Protein 4E4R (pdb70)

Foldseek 3Di:
DPLVVLLVLLCVVQAQVQAEEEELPLLDLLQVVLQLVQCVHRRYAYAYEDDVVNSVVSCVVVVHDCPPHHYDQQLPDPCNVVLLVLVCVLQVNPADSVRSNVVSSRSLLVNCVCLVPNHFEYEYALDPPCDFSCVSLCSRQNFDPPADDKAWWWWDDDPAIAIFDSQDDDADDFLCRLLNVQQQQLVLVVLSPQAEEEEDPAWPPNDDDPLQVRPVSSQVSNVVVCVVVVRRYHGDDDDHLQLQAPQVNVC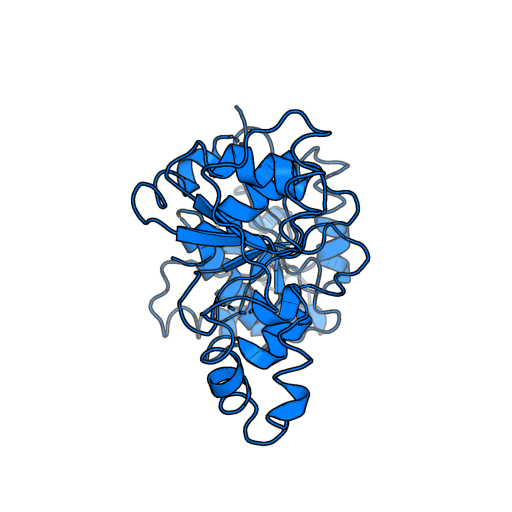VRPNPTPGRNNGRYYRDSGNVRRNVVVVCCCPVVVTDIQDRFMTGTNGGYGHDHNPDGSVSSNVNSSSRSSNSD

InterPro domains:
  IPR002505 Phosphate acetyl/butaryl transferase [PF01515] (6-323)
  IPR004614 Phosphate acetyltransferase [TIGR00651] (19-323)
  IPR012147 Phosphate acetyl/butyryltransferase [PIRSF000428] (3-327)
  IPR042112 Phosphate acetyltransferase, domain 2 [G3DSA:3.40.50.10750] (142-300)
  IPR042113 Phosphate acetyltransferase, domain 1 [G3DSA:3.40.50.10950] (16-325)
  IPR050500 Phosphate Acetyltransferase/Butyryltransferase [PTHR43356] (3-328)

CATH classification: 3.40.50.10950 (+1 more: 3.40.50.10750)

Nearest PDB structures (foldseek):
  4e4r-assembly1_A-2  TM=1.002E+00  e=1.282E-61  Staphylococcus aureus subsp. aureus MRSA252
  1td9-assembly2_D  TM=9.394E-01  e=1.154E-41  Bacillus subtilis
  7t88-assembly1_A-2  TM=9.249E-01  e=1.745E-32  Escherichia coli str. K-12 substr. MG1655
  6zne-assembly1_F  TM=8.541E-01  e=7.709E-27  Bdellovibrio bacteriovorus HD100
  6zng-assembly1_E  TM=8.597E-01  e=4.445E-26  Bdellovibrio bacteriovorus HD100

Organism: Staphylococcus aureus (strain MRSA252) (NCBI:txid282458)

Radius of gyration: 20.96 Å; Cα contacts (8 Å, |Δi|>4): 702; chains: 1; bounding box: 50×50×58 Å

Solvent-accessible surface area: 14960 Å² total

B-factor: mean 24.66, std 10.42, range [11.12, 98.05]

Sequence (325 aa):
SNAADLLNVLKDDKLSGKNNVKIVLPEGEDEERVLTAATQLQAATTDDYVTPIVLGDEETKKVQQSLAQQKLNLDISNNIELINPATSEELKAEELVQSFVEERRKGKTTEEQAQQELLLNNVNYFGTLVYAGKADGLVSGAAHSTGDDTVRPALQIIKTKPGVSRTSGIFFIKGDEQYIIFGDCAINPELDSQQGLAEIAVESAKSALSFGDPKVALSFSTKGSAKSDDVTKVQEAVKLAQQQKAEEEEKLEAIIDGEFQFDAAIVPGVAEEKKKAPGAKLQGDANVFVFPSLEAGNIGYKKIAQRRLGGYDAVGPVLQGLNSPVVNDLSRRGCSIEDVYNLSFITAAQAL

Structure (mmCIF, N/CA/C/O backbone):
data_4E4R
#
_entry.id   4E4R
#
_cell.length_a   54.595
_cell.length_b   54.595
_cell.length_c   202.895
_cell.angle_alpha   90.000
_cell.angle_beta   90.000
_cell.angle_gamma   90.000
#
_symmetry.space_group_name_H-M   'P 41 21 2'
#
loop_
_entity.id
_entity.type
_entity.pdbx_description
1 polymer 'Phosphate acetyltransferase'
2 non-polymer 2-AMINO-2-HYDROXYMETHYL-PROPANE-1,3-DIOL
3 non-polymer 1,2-ETHANEDIOL
4 non-polymer 'CHLORIDE ION'
5 water water
#
loop_
_atom_site.group_PDB
_atom_site.id
_atom_site.type_symbol
_atom_site.label_atom_id
_atom_site.label_alt_id
_atom_site.label_comp_id
_atom_site.label_asym_id
_atom_site.label_entity_id
_atom_site.label_seq_id
_atom_site.pdbx_PDB_ins_code
_atom_site.Cartn_x
_atom_site.Cartn_y
_atom_site.Cartn_z
_atom_site.occupancy
_atom_site.B_iso_or_equiv
_atom_site.auth_seq_id
_atom_site.auth_comp_id
_atom_site.auth_asym_id
_atom_site.auth_atom_id
_atom_site.pdbx_PDB_model_num
ATOM 1 N N . SER A 1 1 ? -13.199 31.298 51.762 1.00 26.79 -2 SER A N 1
ATOM 2 C CA . SER A 1 1 ? -11.720 31.049 51.826 1.00 23.41 -2 SER A CA 1
ATOM 3 C C . SER A 1 1 ? -11.189 30.914 50.383 1.00 19.46 -2 SER A C 1
ATOM 4 O O . SER A 1 1 ? -11.953 30.673 49.475 1.00 21.27 -2 SER A O 1
ATOM 7 N N . ASN A 1 2 ? -9.889 31.132 50.169 1.00 18.31 -1 ASN A N 1
ATOM 8 C CA . ASN A 1 2 ? -9.293 30.927 48.863 1.00 17.00 -1 ASN A CA 1
ATOM 9 C C . ASN A 1 2 ? -7.969 30.215 49.142 1.00 19.24 -1 ASN A C 1
ATOM 10 O O . ASN A 1 2 ? -6.950 30.834 49.434 1.00 19.65 -1 ASN A O 1
ATOM 15 N N . ALA A 1 3 ? -8.014 28.893 49.167 1.00 21.36 0 ALA A N 1
ATOM 16 C CA . ALA A 1 3 ? -6.929 28.137 49.761 1.00 23.33 0 ALA A CA 1
ATOM 17 C C . ALA A 1 3 ? -5.590 28.370 49.031 1.00 20.63 0 ALA A C 1
ATOM 18 O O . ALA A 1 3 ? -4.532 28.476 49.698 1.00 18.84 0 ALA A O 1
ATOM 28 N N . ALA A 1 5 ? -4.715 30.999 47.139 1.00 17.27 2 ALA A N 1
ATOM 29 C CA . ALA A 1 5 ? -4.241 32.369 47.366 1.00 16.98 2 ALA A CA 1
ATOM 30 C C . ALA A 1 5 ? -3.660 32.489 48.758 1.00 15.55 2 ALA A C 1
ATOM 31 O O . ALA A 1 5 ? -2.674 33.245 48.968 1.00 17.27 2 ALA A O 1
ATOM 33 N N . ASP A 1 6 ? -4.239 31.783 49.727 1.00 17.82 3 ASP A N 1
ATOM 34 C CA . ASP A 1 6 ? -3.785 31.840 51.085 1.00 17.79 3 ASP A CA 1
ATOM 35 C C . ASP A 1 6 ? -2.402 31.190 51.234 1.00 18.79 3 ASP A C 1
ATOM 36 O O . ASP A 1 6 ? -1.539 31.713 51.935 1.00 18.37 3 ASP A O 1
ATOM 41 N N . LEU A 1 7 ? -2.184 30.090 50.545 1.00 18.12 4 LEU A N 1
ATOM 42 C CA . LEU A 1 7 ? -0.863 29.488 50.531 1.00 18.96 4 LEU A CA 1
ATOM 43 C C . LEU A 1 7 ? 0.136 30.410 49.863 1.00 16.65 4 LEU A C 1
ATOM 44 O O . LEU A 1 7 ? 1.211 30.658 50.406 1.00 16.00 4 LEU A O 1
ATOM 49 N N . LEU A 1 8 ? -0.236 30.953 48.714 1.00 15.49 5 LEU A N 1
ATOM 50 C CA . LEU A 1 8 ? 0.656 31.927 48.077 1.00 15.29 5 LEU A CA 1
ATOM 51 C C . LEU A 1 8 ? 0.962 33.107 48.957 1.00 14.82 5 LEU A C 1
ATOM 52 O O . LEU A 1 8 ? 2.093 33.595 48.943 1.00 16.78 5 LEU A O 1
ATOM 57 N N . ASN A 1 9 ? 0.012 33.595 49.734 1.00 14.88 6 ASN A N 1
ATOM 58 C CA . ASN A 1 9 ? 0.293 34.731 50.604 1.00 15.92 6 ASN A CA 1
ATOM 59 C C . ASN A 1 9 ? 1.329 34.405 51.657 1.00 17.69 6 ASN A C 1
ATOM 60 O O . ASN A 1 9 ? 2.169 35.228 51.943 1.00 18.04 6 ASN A O 1
ATOM 65 N N . VAL A 1 10 ? 1.294 33.198 52.213 1.00 16.34 7 VAL A N 1
ATOM 66 C CA . VAL A 1 10 ? 2.341 32.774 53.148 1.00 16.23 7 VAL A CA 1
ATOM 67 C C . VAL A 1 10 ? 3.716 32.727 52.446 1.00 17.29 7 VAL A C 1
ATOM 68 O O . VAL A 1 10 ? 4.716 33.230 52.937 1.00 18.91 7 VAL A O 1
ATOM 72 N N . LEU A 1 11 ? 3.746 32.184 51.235 1.00 16.14 8 LEU A N 1
ATOM 73 C CA . LEU A 1 11 ? 5.000 32.092 50.514 1.00 16.16 8 LEU A CA 1
ATOM 74 C C . LEU A 1 11 ? 5.510 33.477 50.116 1.00 18.24 8 LEU A C 1
ATOM 75 O O . LEU A 1 11 ? 6.690 33.764 50.197 1.00 17.18 8 LEU A O 1
ATOM 80 N N . LYS A 1 12 ? 4.606 34.356 49.683 1.00 16.18 9 LYS A N 1
ATOM 81 C CA . LYS A 1 12 ? 4.989 35.740 49.358 1.00 18.78 9 LYS A CA 1
ATOM 82 C C . LYS A 1 12 ? 5.590 36.468 50.534 1.00 16.47 9 LYS A C 1
ATOM 83 O O . LYS A 1 12 ? 6.566 37.199 50.343 1.00 20.67 9 LYS A O 1
ATOM 89 N N . ASP A 1 13 ? 5.080 36.269 51.758 1.00 18.19 10 ASP A N 1
ATOM 90 C CA A ASP A 1 13 ? 5.640 36.979 52.898 0.60 21.90 10 ASP A CA 1
ATOM 91 C CA B ASP A 1 13 ? 5.627 36.958 52.914 0.40 21.84 10 ASP A CA 1
ATOM 92 C C . ASP A 1 13 ? 7.082 36.523 53.095 1.00 24.38 10 ASP A C 1
ATOM 93 O O . ASP A 1 13 ? 7.962 37.331 53.414 1.00 24.68 10 ASP A O 1
ATOM 102 N N . LYS A 1 14 ? 7.341 35.243 52.850 1.00 19.25 11 LYS A N 1
ATOM 103 C CA . LYS A 1 14 ? 8.709 34.731 52.976 1.00 20.03 11 LYS A CA 1
ATOM 104 C C . LYS A 1 14 ? 9.627 35.187 51.878 1.00 19.06 11 LYS A C 1
ATOM 105 O O . LYS A 1 14 ? 10.828 35.382 52.125 1.00 21.10 11 LYS A O 1
ATOM 111 N N . LEU A 1 15 ? 9.084 35.339 50.678 1.00 18.56 12 LEU A N 1
ATOM 112 C CA . LEU A 1 15 ? 9.874 35.643 49.520 1.00 16.56 12 LEU A CA 1
ATOM 113 C C . LEU A 1 15 ? 10.113 37.126 49.244 1.00 18.62 12 LEU A C 1
ATOM 114 O O . LEU A 1 15 ? 11.032 37.459 48.471 1.00 22.20 12 LEU A O 1
ATOM 119 N N . SER A 1 16 ? 9.270 37.995 49.824 1.00 21.26 13 SER A N 1
ATOM 120 C CA . SER A 1 16 ? 9.238 39.438 49.493 1.00 27.32 13 SER A CA 1
ATOM 121 C C . SER A 1 16 ? 10.656 40.062 49.550 1.00 30.78 13 SER A C 1
ATOM 122 O O . SER A 1 16 ? 11.325 39.908 50.544 1.00 27.78 13 SER A O 1
ATOM 125 N N . GLY A 1 17 ? 11.134 40.689 48.472 1.00 31.39 14 GLY A N 1
ATOM 126 C CA . GLY A 1 17 ? 12.507 41.254 48.447 1.00 36.46 14 GLY A CA 1
ATOM 127 C C . GLY A 1 17 ? 13.699 40.298 48.429 1.00 44.69 14 GLY A C 1
ATOM 128 O O . GLY A 1 17 ? 14.832 40.752 48.381 1.00 71.17 14 GLY A O 1
ATOM 129 N N . LYS A 1 18 ? 13.477 38.971 48.440 1.00 37.10 15 LYS A N 1
ATOM 130 C CA . LYS A 1 18 ? 14.630 38.039 48.548 1.00 30.58 15 LYS A CA 1
ATOM 131 C C . LYS A 1 18 ? 15.271 37.767 47.195 1.00 33.08 15 LYS A C 1
ATOM 132 O O . LYS A 1 18 ? 16.346 37.146 47.108 1.00 35.75 15 LYS A O 1
ATOM 138 N N . ASN A 1 19 ? 14.591 38.258 46.169 1.00 29.70 16 ASN A N 1
ATOM 139 C CA A ASN A 1 19 ? 15.083 38.236 44.815 0.60 40.26 16 ASN A CA 1
ATOM 140 C CA B ASN A 1 19 ? 14.985 38.186 44.771 0.40 38.02 16 ASN A CA 1
ATOM 141 C C . ASN A 1 19 ? 15.321 36.784 44.285 1.00 29.72 16 ASN A C 1
ATOM 142 O O . ASN A 1 19 ? 16.285 36.556 43.517 1.00 29.65 16 ASN A O 1
ATOM 151 N N . VAL A 1 20 ? 14.502 35.820 44.689 1.00 22.29 17 VAL A N 1
ATOM 152 C CA . VAL A 1 20 ? 14.775 34.425 44.298 1.00 15.32 17 VAL A CA 1
ATOM 153 C C . VAL A 1 20 ? 14.576 34.222 42.809 1.00 17.25 17 VAL A C 1
ATOM 154 O O . VAL A 1 20 ? 13.569 34.674 42.250 1.00 24.33 17 VAL A O 1
ATOM 158 N N . LYS A 1 21 ? 15.553 33.561 42.173 1.00 16.97 18 LYS A N 1
ATOM 159 C CA . LYS A 1 21 ? 15.534 33.321 40.734 1.00 17.44 18 LYS A CA 1
ATOM 160 C C . LYS A 1 21 ? 15.211 31.878 40.469 1.00 16.79 18 LYS A C 1
ATOM 161 O O . LYS A 1 21 ? 15.878 30.961 40.994 1.00 17.51 18 LYS A O 1
ATOM 167 N N . ILE A 1 22 ? 14.222 31.705 39.629 1.00 16.83 19 ILE A N 1
ATOM 168 C CA . ILE A 1 22 ? 13.759 30.369 39.197 1.00 13.52 19 ILE A CA 1
ATOM 169 C C . ILE A 1 22 ? 13.996 30.254 37.708 1.00 12.95 19 ILE A C 1
ATOM 170 O O . ILE A 1 22 ? 13.453 31.038 36.911 1.00 15.88 19 ILE A O 1
ATOM 175 N N . VAL A 1 23 ? 14.753 29.225 37.304 1.00 14.25 20 VAL A N 1
ATOM 176 C CA . VAL A 1 23 ? 14.965 28.959 35.911 1.00 14.99 20 VAL A CA 1
ATOM 177 C C . VAL A 1 23 ? 13.747 28.221 35.304 1.00 13.51 20 VAL A C 1
ATOM 178 O O . VAL A 1 23 ? 13.233 27.271 35.903 1.00 15.06 20 VAL A O 1
ATOM 182 N N . LEU A 1 24 ? 13.329 28.688 34.142 1.00 14.19 21 LEU A N 1
ATOM 183 C CA . LEU A 1 24 ? 12.259 28.103 33.372 1.00 12.92 21 LEU A CA 1
ATOM 184 C C . LEU A 1 24 ? 12.886 27.719 32.014 1.00 13.77 21 LEU A C 1
ATOM 185 O O . LEU A 1 24 ? 12.988 28.550 31.100 1.00 15.23 21 LEU A O 1
ATOM 190 N N . PRO A 1 25 ? 13.362 26.461 31.896 1.00 14.54 22 PRO A N 1
ATOM 191 C CA . PRO A 1 25 ? 14.047 26.089 30.658 1.00 15.57 22 PRO A CA 1
ATOM 192 C C . PRO A 1 25 ? 13.218 26.109 29.403 1.00 14.60 22 PRO A C 1
ATOM 193 O O . PRO A 1 25 ? 13.761 26.212 28.281 1.00 16.96 22 PRO A O 1
ATOM 197 N N . GLU A 1 26 ? 11.897 25.992 29.542 1.00 16.26 23 GLU A N 1
ATOM 198 C CA . GLU A 1 26 ? 11.017 25.773 28.424 1.00 16.31 23 GLU A CA 1
ATOM 199 C C . GLU A 1 26 ? 10.403 27.071 27.908 1.00 16.87 23 GLU A C 1
ATOM 200 O O . GLU A 1 26 ? 9.182 27.231 27.838 1.00 18.35 23 GLU A O 1
ATOM 206 N N . GLY A 1 27 ? 11.261 27.988 27.494 1.00 20.34 24 GLY A N 1
ATOM 207 C CA . GLY A 1 27 ? 10.764 29.236 26.952 1.00 19.05 24 GLY A CA 1
ATOM 208 C C . GLY A 1 27 ? 9.959 29.165 25.662 1.00 18.72 24 GLY A C 1
ATOM 209 O O . GLY A 1 27 ? 9.217 30.111 25.326 1.00 19.99 24 GLY A O 1
ATOM 210 N N . GLU A 1 28 ? 10.072 28.064 24.914 1.00 19.50 25 GLU A N 1
ATOM 211 C CA . GLU A 1 28 ? 9.193 27.852 23.767 1.00 23.88 25 GLU A CA 1
ATOM 212 C C . GLU A 1 28 ? 7.863 27.182 24.084 1.00 21.06 25 GLU A C 1
ATOM 213 O O . GLU A 1 28 ? 7.119 26.850 23.148 1.00 24.86 25 GLU A O 1
ATOM 219 N N . ASP A 1 29 ? 7.566 26.986 25.369 1.00 20.08 26 ASP A N 1
ATOM 220 C CA . ASP A 1 29 ? 6.268 26.486 25.782 1.00 18.53 26 ASP A CA 1
ATOM 221 C C . ASP A 1 29 ? 5.367 27.654 26.180 1.00 19.90 26 ASP A C 1
ATOM 222 O O . ASP A 1 29 ? 5.738 28.509 27.007 1.00 20.14 26 ASP A O 1
ATOM 227 N N . GLU A 1 30 ? 4.176 27.699 25.579 1.00 21.44 27 GLU A N 1
ATOM 228 C CA A GLU A 1 30 ? 3.208 28.807 25.771 0.60 21.25 27 GLU A CA 1
ATOM 229 C CA B GLU A 1 30 ? 3.287 28.855 25.778 0.40 20.82 27 GLU A CA 1
ATOM 230 C C . GLU A 1 30 ? 2.841 29.046 27.226 1.00 20.83 27 GLU A C 1
ATOM 231 O O . GLU A 1 30 ? 2.687 30.174 27.672 1.00 22.03 27 GLU A O 1
ATOM 242 N N . ARG A 1 31 ? 2.652 27.959 27.968 1.00 21.55 28 ARG A N 1
ATOM 243 C CA . ARG A 1 31 ? 2.272 28.078 29.360 1.00 20.46 28 ARG A CA 1
ATOM 244 C C . ARG A 1 31 ? 3.400 28.647 30.168 1.00 17.91 28 ARG A C 1
ATOM 245 O O . ARG A 1 31 ? 3.183 29.541 30.992 1.00 17.27 28 ARG A O 1
ATOM 253 N N . VAL A 1 32 ? 4.594 28.129 29.925 1.00 17.21 29 VAL A N 1
ATOM 254 C CA . VAL A 1 32 ? 5.754 28.578 30.663 1.00 15.53 29 VAL A CA 1
ATOM 255 C C . VAL A 1 32 ? 6.057 30.039 30.384 1.00 15.74 29 VAL A C 1
ATOM 256 O O . VAL A 1 32 ? 6.328 30.800 31.319 1.00 16.51 29 VAL A O 1
ATOM 260 N N . LEU A 1 33 ? 6.072 30.397 29.108 1.00 17.24 30 LEU A N 1
ATOM 261 C CA . LEU A 1 33 ? 6.386 31.779 28.730 1.00 17.40 30 LEU A CA 1
ATOM 262 C C . LEU A 1 33 ? 5.385 32.771 29.311 1.00 17.75 30 LEU A C 1
ATOM 263 O O . LEU A 1 33 ? 5.754 33.850 29.808 1.00 18.38 30 LEU A O 1
ATOM 268 N N . THR A 1 34 ? 4.107 32.390 29.301 1.00 17.33 31 THR A N 1
ATOM 269 C CA . THR A 1 34 ? 3.069 33.296 29.819 1.00 17.96 31 THR A CA 1
ATOM 270 C C . THR A 1 34 ? 3.253 33.417 31.339 1.00 18.36 31 THR A C 1
ATOM 271 O O . THR A 1 34 ? 3.215 34.484 31.908 1.00 18.50 31 THR A O 1
ATOM 275 N N . ALA A 1 35 ? 3.507 32.294 32.006 1.00 17.15 32 ALA A N 1
ATOM 276 C CA . ALA A 1 35 ? 3.730 32.331 33.435 1.00 16.76 32 ALA A CA 1
ATOM 277 C C . ALA A 1 35 ? 4.937 33.203 33.773 1.00 15.59 32 ALA A C 1
ATOM 278 O O . ALA A 1 35 ? 4.935 33.904 34.814 1.00 17.30 32 ALA A O 1
ATOM 280 N N . ALA A 1 36 ? 6.008 33.094 32.970 1.00 15.83 33 ALA A N 1
ATOM 281 C CA . ALA A 1 36 ? 7.203 33.959 33.177 1.00 15.84 33 ALA A CA 1
ATOM 282 C C . ALA A 1 36 ? 6.805 35.446 33.197 1.00 16.43 33 ALA A C 1
ATOM 283 O O . ALA A 1 36 ? 7.277 36.207 34.042 1.00 17.96 33 ALA A O 1
ATOM 285 N N . THR A 1 37 ? 5.931 35.867 32.277 1.00 17.31 34 THR A N 1
ATOM 286 C CA . THR A 1 37 ? 5.504 37.273 32.264 1.00 19.36 34 THR A CA 1
ATOM 287 C C . THR A 1 37 ? 4.769 37.659 33.531 1.00 20.40 34 THR A C 1
ATOM 288 O O . THR A 1 37 ? 4.915 38.791 34.019 1.00 21.58 34 THR A O 1
ATOM 292 N N . GLN A 1 38 ? 4.012 36.716 34.088 1.00 20.25 35 GLN A N 1
ATOM 293 C CA . GLN A 1 38 ? 3.243 36.991 35.296 1.00 20.29 35 GLN A CA 1
ATOM 294 C C . GLN A 1 38 ? 4.168 37.080 36.511 1.00 17.73 35 GLN A C 1
ATOM 295 O O . GLN A 1 38 ? 4.007 37.933 37.392 1.00 20.68 35 GLN A O 1
ATOM 301 N N . LEU A 1 39 ? 5.150 36.170 36.562 1.00 17.31 36 LEU A N 1
ATOM 302 C CA . LEU A 1 39 ? 6.099 36.154 37.674 1.00 17.68 36 LEU A CA 1
ATOM 303 C C . LEU A 1 39 ? 6.926 37.451 37.649 1.00 16.75 36 LEU A C 1
ATOM 304 O O . LEU A 1 39 ? 7.235 37.999 38.683 1.00 20.34 36 LEU A O 1
ATOM 309 N N . GLN A 1 40 ? 7.283 37.910 36.429 1.00 17.55 37 GLN A N 1
ATOM 310 C CA . GLN A 1 40 ? 8.101 39.113 36.249 1.00 19.04 37 GLN A CA 1
ATOM 311 C C . GLN A 1 40 ? 7.421 40.340 36.837 1.00 22.16 37 GLN A C 1
ATOM 312 O O . GLN A 1 40 ? 8.099 41.261 37.349 1.00 28.15 37 GLN A O 1
ATOM 318 N N A ALA A 1 41 ? 6.083 40.322 36.821 0.50 21.76 38 ALA A N 1
ATOM 319 N N B ALA A 1 41 ? 6.100 40.388 36.801 0.50 22.71 38 ALA A N 1
ATOM 320 C CA A ALA A 1 41 ? 5.260 41.452 37.283 0.50 25.33 38 ALA A CA 1
ATOM 321 C CA B ALA A 1 41 ? 5.417 41.566 37.321 0.50 25.91 38 ALA A CA 1
ATOM 322 C C A ALA A 1 41 ? 4.965 41.473 38.806 0.50 26.15 38 ALA A C 1
ATOM 323 C C B ALA A 1 41 ? 5.844 41.946 38.766 0.50 31.56 38 ALA A C 1
ATOM 324 O O A ALA A 1 41 ? 4.394 42.426 39.320 0.50 25.88 38 ALA A O 1
ATOM 325 O O B ALA A 1 41 ? 5.784 43.111 39.149 0.50 25.32 38 ALA A O 1
ATOM 328 N N A THR A 1 42 ? 5.364 40.414 39.504 0.50 27.23 39 THR A N 1
ATOM 329 N N B THR A 1 42 ? 6.283 40.969 39.564 0.50 28.78 39 THR A N 1
ATOM 330 C CA A THR A 1 42 ? 5.565 40.384 40.970 0.50 27.73 39 THR A CA 1
ATOM 331 C CA B THR A 1 42 ? 6.615 41.205 40.974 0.50 24.14 39 THR A CA 1
ATOM 332 C C A THR A 1 42 ? 7.007 40.779 41.374 0.50 32.51 39 THR A C 1
ATOM 333 C C B THR A 1 42 ? 8.030 40.855 41.417 0.50 26.46 39 THR A C 1
ATOM 334 O O A THR A 1 42 ? 7.835 41.035 40.509 0.50 41.71 39 THR A O 1
ATOM 335 O O B THR A 1 42 ? 8.897 40.448 40.627 0.50 24.63 39 THR A O 1
ATOM 342 N N A ASP A 1 43 ? 7.314 40.778 42.681 0.50 43.10 40 ASP A N 1
ATOM 343 N N B ASP A 1 43 ? 8.269 41.112 42.690 0.50 30.44 40 ASP A N 1
ATOM 344 C CA A ASP A 1 43 ? 8.687 41.046 43.197 0.50 50.46 40 ASP A CA 1
ATOM 345 C CA B ASP A 1 43 ? 9.548 40.897 43.309 0.50 36.09 40 ASP A CA 1
ATOM 346 C C A ASP A 1 43 ? 9.358 39.777 43.805 0.50 44.33 40 ASP A C 1
ATOM 347 C C B ASP A 1 43 ? 9.229 39.923 44.405 0.50 38.06 40 ASP A C 1
ATOM 348 O O A ASP A 1 43 ? 10.577 39.732 44.130 0.50 43.08 40 ASP A O 1
ATOM 349 O O B ASP A 1 43 ? 9.363 40.230 45.598 0.50 40.57 40 ASP A O 1
ATOM 358 N N A TYR A 1 44 ? 8.546 38.736 43.916 0.50 25.91 41 TYR A N 1
ATOM 359 N N B TYR A 1 44 ? 8.703 38.780 43.970 0.50 28.06 41 TYR A N 1
ATOM 360 C CA . TYR A 1 44 ? 8.867 37.565 44.712 1.00 28.99 41 TYR A CA 1
ATOM 361 C C . TYR A 1 44 ? 9.744 36.592 43.975 1.00 31.94 41 TYR A C 1
ATOM 362 O O . TYR A 1 44 ? 10.654 35.997 44.553 1.00 32.18 41 TYR A O 1
ATOM 371 N N . VAL A 1 45 ? 9.393 36.348 42.727 1.00 23.27 42 VAL A N 1
ATOM 372 C CA . VAL A 1 45 ? 10.134 35.365 41.919 1.00 21.98 42 VAL A CA 1
ATOM 373 C C . VAL A 1 45 ? 10.581 36.021 40.599 1.00 20.30 42 VAL A C 1
ATOM 374 O O . VAL A 1 45 ? 9.774 36.562 39.863 1.00 23.77 42 VAL A O 1
ATOM 378 N N . THR A 1 46 ? 11.874 35.964 40.332 1.00 19.03 43 THR A N 1
ATOM 379 C CA . THR A 1 46 ? 12.466 36.367 39.047 1.00 19.13 43 THR A CA 1
ATOM 380 C C . THR A 1 46 ? 12.655 35.199 38.152 1.00 18.01 43 THR A C 1
ATOM 381 O O . THR A 1 46 ? 13.477 34.340 38.453 1.00 18.87 43 THR A O 1
ATOM 385 N N . PRO A 1 47 ? 11.949 35.199 37.021 1.00 16.26 44 PRO A N 1
ATOM 386 C CA . PRO A 1 47 ? 12.105 34.100 36.097 1.00 15.65 44 PRO A CA 1
ATOM 387 C C . PRO A 1 47 ? 13.335 34.265 35.212 1.00 16.01 44 PRO A C 1
ATOM 388 O O . PRO A 1 47 ? 13.630 35.370 34.746 1.00 19.16 44 PRO A O 1
ATOM 392 N N . ILE A 1 48 ? 14.086 33.182 35.016 1.00 16.17 45 ILE A N 1
ATOM 393 C CA . ILE A 1 48 ? 15.213 33.139 34.077 1.00 16.78 45 ILE A CA 1
ATOM 394 C C . ILE A 1 48 ? 14.772 32.160 33.003 1.00 16.15 45 ILE A C 1
ATOM 395 O O . ILE A 1 48 ? 14.735 30.946 33.236 1.00 17.39 45 ILE A O 1
ATOM 400 N N . VAL A 1 49 ? 14.380 32.665 31.839 1.00 15.52 46 VAL A N 1
ATOM 401 C CA . VAL A 1 49 ? 13.804 31.836 30.785 1.00 15.05 46 VAL A CA 1
ATOM 402 C C . VAL A 1 49 ? 14.905 31.460 29.804 1.00 15.78 46 VAL A C 1
ATOM 403 O O . VAL A 1 49 ? 15.737 32.283 29.460 1.00 15.89 46 VAL A O 1
ATOM 407 N N . LEU A 1 50 ? 14.919 30.209 29.400 1.00 14.93 47 LEU A N 1
ATOM 408 C CA . LEU A 1 50 ? 15.876 29.710 28.425 1.00 16.20 47 LEU A CA 1
ATOM 409 C C . LEU A 1 50 ? 15.245 29.338 27.085 1.00 16.46 47 LEU A C 1
ATOM 410 O O . LEU A 1 50 ? 14.085 28.912 27.028 1.00 19.08 47 LEU A O 1
ATOM 415 N N . GLY A 1 51 ? 16.015 29.511 26.024 1.00 18.46 48 GLY A N 1
ATOM 416 C CA . GLY A 1 51 ? 15.609 29.019 24.729 1.00 21.35 48 GLY A CA 1
ATOM 417 C C . GLY A 1 51 ? 16.305 29.762 23.624 1.00 20.95 48 GLY A C 1
ATOM 418 O O . GLY A 1 51 ? 17.103 30.700 23.875 1.00 22.47 48 GLY A O 1
ATOM 419 N N . ASP A 1 52 ? 15.988 29.403 22.386 1.00 24.04 49 ASP A N 1
ATOM 420 C CA . ASP A 1 52 ? 16.459 30.179 21.238 1.00 23.73 49 ASP A CA 1
ATOM 421 C C . ASP A 1 52 ? 15.794 31.555 21.262 1.00 25.00 49 ASP A C 1
ATOM 422 O O . ASP A 1 52 ? 14.578 31.633 21.289 1.00 26.01 49 ASP A O 1
ATOM 427 N N . GLU A 1 53 ? 16.572 32.641 21.245 1.00 24.50 50 GLU A N 1
ATOM 428 C CA A GLU A 1 53 ? 15.983 33.968 21.472 0.60 26.92 50 GLU A CA 1
ATOM 429 C CA B GLU A 1 53 ? 16.004 33.974 21.467 0.40 27.12 50 GLU A CA 1
ATOM 430 C C . GLU A 1 53 ? 14.982 34.358 20.403 1.00 27.27 50 GLU A C 1
ATOM 431 O O . GLU A 1 53 ? 13.973 34.965 20.694 1.00 29.79 50 GLU A O 1
ATOM 442 N N . THR A 1 54 ? 15.269 34.025 19.167 1.00 29.65 51 THR A N 1
ATOM 443 C CA . THR A 1 54 ? 14.400 34.409 18.091 1.00 28.10 51 THR A CA 1
ATOM 444 C C . THR A 1 54 ? 13.074 33.610 18.188 1.00 29.15 51 THR A C 1
ATOM 445 O O . THR A 1 54 ? 11.995 34.172 18.030 1.00 31.91 51 THR A O 1
ATOM 449 N N . LYS A 1 55 ? 13.132 32.319 18.514 1.00 25.74 52 LYS A N 1
ATOM 450 C CA A LYS A 1 55 ? 11.912 31.497 18.640 0.60 28.09 52 LYS A CA 1
ATOM 451 C CA B LYS A 1 55 ? 11.902 31.522 18.629 0.40 27.87 52 LYS A CA 1
ATOM 452 C C . LYS A 1 55 ? 11.063 31.930 19.843 1.00 22.99 52 LYS A C 1
ATOM 453 O O . LYS A 1 55 ? 9.830 32.012 19.772 1.00 25.06 52 LYS A O 1
ATOM 464 N N . VAL A 1 56 ? 11.704 32.228 20.964 1.00 22.81 53 VAL A N 1
ATOM 465 C CA . VAL A 1 56 ? 10.973 32.669 22.134 1.00 21.87 53 VAL A CA 1
ATOM 466 C C . VAL A 1 56 ? 10.310 34.029 21.872 1.00 21.52 53 VAL A C 1
ATOM 467 O O . VAL A 1 56 ? 9.130 34.224 22.197 1.00 23.20 53 VAL A O 1
ATOM 471 N N . GLN A 1 57 ? 11.036 34.967 21.246 1.00 23.69 54 GLN A N 1
ATOM 472 C CA A GLN A 1 57 ? 10.464 36.261 20.932 0.60 26.33 54 GLN A CA 1
ATOM 473 C CA B GLN A 1 57 ? 10.443 36.273 20.941 0.40 25.72 54 GLN A CA 1
ATOM 474 C C . GLN A 1 57 ? 9.288 36.137 19.952 1.00 24.69 54 GLN A C 1
ATOM 475 O O . GLN A 1 57 ? 8.267 36.840 20.074 1.00 27.54 54 GLN A O 1
ATOM 486 N N . SER A 1 58 ? 9.433 35.243 18.982 1.00 24.12 55 SER A N 1
ATOM 487 C CA . SER A 1 58 ? 8.335 35.003 18.011 1.00 28.36 55 SER A CA 1
ATOM 488 C C . SER A 1 58 ? 7.107 34.433 18.723 1.00 29.32 55 SER A C 1
ATOM 489 O O . SER A 1 58 ? 5.986 34.878 18.459 1.00 28.29 55 SER A O 1
ATOM 492 N N . LEU A 1 59 ? 7.309 33.479 19.645 1.00 27.37 56 LEU A N 1
ATOM 493 C CA . LEU A 1 59 ? 6.206 32.960 20.417 1.00 23.32 56 LEU A CA 1
ATOM 494 C C . LEU A 1 59 ? 5.563 34.049 21.265 1.00 23.84 56 LEU A C 1
ATOM 495 O O . LEU A 1 59 ? 4.335 34.122 21.344 1.00 23.94 56 LEU A O 1
ATOM 500 N N . ALA A 1 60 ? 6.367 34.898 21.909 1.00 22.79 57 ALA A N 1
ATOM 501 C CA . ALA A 1 60 ? 5.778 35.994 22.699 1.00 21.95 57 ALA A CA 1
ATOM 502 C C . ALA A 1 60 ? 4.851 36.865 21.837 1.00 21.98 57 ALA A C 1
ATOM 503 O O . ALA A 1 60 ? 3.776 37.321 22.269 1.00 24.44 57 ALA A O 1
ATOM 505 N N . GLN A 1 61 ? 5.319 37.170 20.642 1.00 25.32 58 GLN A N 1
ATOM 506 C CA A GLN A 1 61 ? 4.559 38.021 19.722 0.60 28.32 58 GLN A CA 1
ATOM 507 C CA B GLN A 1 61 ? 4.560 38.008 19.710 0.40 28.07 58 GLN A CA 1
ATOM 508 C C . GLN A 1 61 ? 3.215 37.354 19.375 1.00 26.75 58 GLN A C 1
ATOM 509 O O . GLN A 1 61 ? 2.158 38.011 19.381 1.00 31.13 58 GLN A O 1
ATOM 520 N N . LYS A 1 62 ? 3.251 36.048 19.101 1.00 26.87 59 LYS A N 1
ATOM 521 C CA . LYS A 1 62 ? 2.062 35.283 18.789 1.00 30.82 59 LYS A CA 1
ATOM 522 C C . LYS A 1 62 ? 1.072 35.330 19.951 1.00 27.36 59 LYS A C 1
ATOM 523 O O . LYS A 1 62 ? -0.144 35.403 19.755 1.00 31.05 59 LYS A O 1
ATOM 529 N N . LEU A 1 63 ? 1.619 35.257 21.154 1.00 25.76 60 LEU A N 1
ATOM 530 C CA . LEU A 1 63 ? 0.831 35.272 22.387 1.00 22.60 60 LEU A CA 1
ATOM 531 C C . LEU A 1 63 ? 0.480 36.646 22.894 1.00 25.44 60 LEU A C 1
ATOM 532 O O . LEU A 1 63 ? -0.130 36.750 23.969 1.00 24.73 60 LEU A O 1
ATOM 537 N N . ASN A 1 64 ? 0.931 37.698 22.194 1.00 24.34 61 ASN A N 1
ATOM 538 C CA . ASN A 1 64 ? 0.617 39.075 22.590 1.00 26.00 61 ASN A CA 1
ATOM 539 C C . ASN A 1 64 ? 1.230 39.386 23.956 1.00 25.73 61 ASN A C 1
ATOM 540 O O . ASN A 1 64 ? 0.624 40.075 24.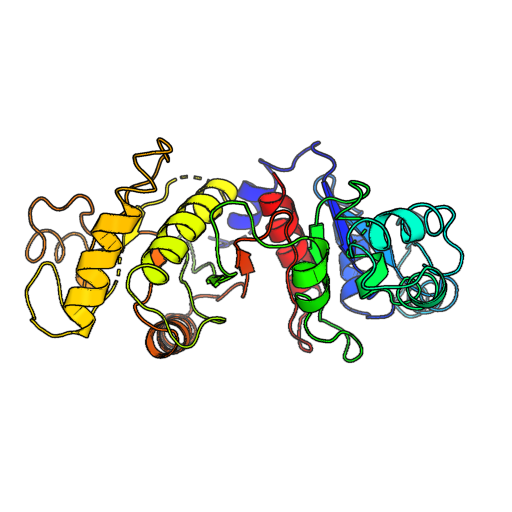749 1.00 27.81 61 ASN A O 1
ATOM 545 N N . LEU A 1 65 ? 2.428 38.852 24.225 1.00 26.57 62 LEU A N 1
ATOM 546 C CA . LEU A 1 65 ? 3.159 39.129 25.453 1.00 25.12 62 LEU A CA 1
ATOM 547 C C . LEU A 1 65 ? 4.335 40.046 25.198 1.00 24.09 62 LEU A C 1
ATOM 548 O O . LEU A 1 65 ? 5.056 39.873 24.233 1.00 25.78 62 LEU A O 1
ATOM 553 N N . ASP A 1 66 ? 4.551 40.973 26.121 1.00 23.63 63 ASP A N 1
ATOM 554 C CA . ASP A 1 66 ? 5.773 41.772 26.162 1.00 23.31 63 ASP A CA 1
ATOM 555 C C . ASP A 1 66 ? 6.756 41.083 27.081 1.00 24.48 63 ASP A C 1
ATOM 556 O O . ASP A 1 66 ? 6.555 41.066 28.296 1.00 26.79 63 ASP A O 1
ATOM 561 N N . ILE A 1 67 ? 7.812 40.512 26.513 1.00 25.35 64 ILE A N 1
ATOM 562 C CA . ILE A 1 67 ? 8.829 39.813 27.294 1.00 22.74 64 ILE A CA 1
ATOM 563 C C . ILE A 1 67 ? 10.135 40.598 27.393 1.00 25.66 64 ILE A C 1
ATOM 564 O O . ILE A 1 67 ? 11.165 40.073 27.825 1.00 23.96 64 ILE A O 1
ATOM 569 N N . SER A 1 68 ? 10.082 41.888 27.056 1.00 22.91 65 SER A N 1
ATOM 570 C CA . SER A 1 68 ? 11.283 42.704 26.986 1.00 24.89 65 SER A CA 1
ATOM 571 C C . SER A 1 68 ? 12.044 42.861 28.286 1.00 24.21 65 SER A C 1
ATOM 572 O O . SER A 1 68 ? 13.254 43.109 28.232 1.00 28.30 65 SER A O 1
ATOM 575 N N . ASN A 1 69 ? 11.361 42.697 29.426 1.00 22.63 66 ASN A N 1
ATOM 576 C CA A ASN A 1 69 ? 11.988 42.824 30.749 0.60 24.20 66 ASN A CA 1
ATOM 577 C CA B ASN A 1 69 ? 12.009 42.817 30.736 0.40 22.94 66 ASN A CA 1
ATOM 578 C C . ASN A 1 69 ? 12.326 41.461 31.378 1.00 25.41 66 ASN A C 1
ATOM 579 O O . ASN A 1 69 ? 12.740 41.404 32.508 1.00 27.92 66 ASN A O 1
ATOM 588 N N . ILE A 1 70 ? 12.145 40.376 30.630 1.00 22.80 67 ILE A N 1
ATOM 589 C CA . ILE A 1 70 ? 12.520 39.059 31.131 1.00 19.04 67 ILE A CA 1
ATOM 590 C C . ILE A 1 70 ? 13.927 38.687 30.745 1.00 17.07 67 ILE A C 1
ATOM 591 O O . ILE A 1 70 ? 14.333 38.871 29.574 1.00 22.22 67 ILE A O 1
ATOM 596 N N . GLU A 1 71 ? 14.673 38.119 31.697 1.00 19.89 68 GLU A N 1
ATOM 597 C CA . GLU A 1 71 ? 15.994 37.594 31.377 1.00 19.78 68 GLU A CA 1
ATOM 598 C C . GLU A 1 71 ? 15.844 36.309 30.543 1.00 17.16 68 GLU A C 1
ATOM 599 O O . GLU A 1 71 ? 15.252 35.332 31.016 1.00 19.77 68 GLU A O 1
ATOM 605 N N . LEU A 1 72 ? 16.369 36.312 29.327 1.00 17.47 69 LEU A N 1
ATOM 606 C CA . LEU A 1 72 ? 16.204 35.222 28.357 1.00 19.36 69 LEU A CA 1
ATOM 607 C C . LEU A 1 72 ? 17.576 34.878 27.898 1.00 18.80 69 LEU A C 1
ATOM 608 O O . LEU A 1 72 ? 18.293 35.738 27.408 1.00 22.05 69 LEU A O 1
ATOM 613 N N . ILE A 1 73 ? 17.948 33.621 28.093 1.00 18.96 70 ILE A N 1
ATOM 614 C CA . ILE A 1 73 ? 19.275 33.100 27.791 1.00 18.94 70 ILE A CA 1
ATOM 615 C C . ILE A 1 73 ? 19.215 31.942 26.820 1.00 19.32 70 ILE A C 1
ATOM 616 O O . ILE A 1 73 ? 18.492 30.974 27.069 1.00 18.44 70 ILE A O 1
ATOM 621 N N . ASN A 1 74 ? 19.983 32.035 25.731 1.00 19.89 71 ASN A N 1
ATOM 622 C CA . ASN A 1 74 ? 20.179 30.917 24.823 1.00 19.76 71 ASN A CA 1
ATOM 623 C C . ASN A 1 74 ? 21.467 30.233 25.244 1.00 18.89 71 ASN A C 1
ATOM 624 O O . ASN A 1 74 ? 22.542 30.843 25.146 1.00 22.45 71 ASN A O 1
ATOM 629 N N . PRO A 1 75 ? 21.386 28.978 25.709 1.00 18.69 72 PRO A N 1
ATOM 630 C CA . PRO A 1 75 ? 22.599 28.305 26.201 1.00 19.33 72 PRO A CA 1
ATOM 631 C C . PRO A 1 75 ? 23.803 28.391 25.284 1.00 22.50 72 PRO A C 1
ATOM 632 O O . PRO A 1 75 ? 24.910 28.639 25.744 1.00 25.73 72 PRO A O 1
ATOM 636 N N . ALA A 1 76 ? 23.602 28.213 24.000 1.00 22.79 73 ALA A N 1
ATOM 637 C CA . ALA A 1 76 ? 24.731 28.104 23.092 1.00 26.16 73 ALA A CA 1
ATOM 638 C C . ALA A 1 76 ? 25.530 29.382 22.945 1.00 25.84 73 ALA A C 1
ATOM 639 O O . ALA A 1 76 ? 26.712 29.362 22.589 1.00 36.37 73 ALA A O 1
ATOM 641 N N . THR A 1 77 ? 24.878 30.507 23.175 1.00 24.97 74 THR A N 1
ATOM 642 C CA . THR A 1 77 ? 25.513 31.783 22.988 1.00 28.17 74 THR A CA 1
ATOM 643 C C . THR A 1 77 ? 25.703 32.546 24.302 1.00 25.86 74 THR A C 1
ATOM 644 O O . THR A 1 77 ? 26.104 33.711 24.277 1.00 31.81 74 THR A O 1
ATOM 648 N N . SER A 1 78 ? 25.367 31.936 25.434 1.00 22.18 75 SER A N 1
ATOM 649 C CA . SER A 1 78 ? 25.498 32.606 26.696 1.00 22.18 75 SER A CA 1
ATOM 650 C C . SER A 1 78 ? 26.959 32.860 27.104 1.00 21.59 75 SER A C 1
ATOM 651 O O . SER A 1 78 ? 27.781 31.984 27.030 1.00 23.41 75 SER A O 1
ATOM 654 N N . GLU A 1 79 ? 27.207 34.084 27.582 1.00 23.74 76 GLU A N 1
ATOM 655 C CA A GLU A 1 79 ? 28.504 34.419 28.165 0.60 27.55 76 GLU A CA 1
ATOM 656 C CA B GLU A 1 79 ? 28.471 34.468 28.209 0.40 25.72 76 GLU A CA 1
ATOM 657 C C . GLU A 1 79 ? 28.823 33.552 29.385 1.00 25.74 76 GLU A C 1
ATOM 658 O O . GLU A 1 79 ? 29.965 33.432 29.776 1.00 25.38 76 GLU A O 1
ATOM 669 N N . LEU A 1 80 ? 27.809 32.910 29.966 1.00 22.52 77 LEU A N 1
ATOM 670 C CA . LEU A 1 80 ? 28.001 32.038 31.122 1.00 23.16 77 LEU A CA 1
ATOM 671 C C . LEU A 1 80 ? 28.383 30.603 30.739 1.00 20.28 77 LEU A C 1
ATOM 672 O O . LEU A 1 80 ? 28.782 29.843 31.606 1.00 22.53 77 LEU A O 1
ATOM 677 N N . LYS A 1 81 ? 28.205 30.224 29.464 1.00 21.57 78 LYS A N 1
ATOM 678 C CA . LYS A 1 81 ? 28.389 28.846 29.120 1.00 21.90 78 LYS A CA 1
ATOM 679 C C . LYS A 1 81 ? 29.771 28.305 29.486 1.00 21.33 78 LYS A C 1
ATOM 680 O O . LYS A 1 81 ? 29.901 27.194 30.030 1.00 22.68 78 LYS A O 1
ATOM 686 N N . ALA A 1 82 ? 30.806 29.073 29.165 1.00 24.35 79 ALA A N 1
ATOM 687 C CA . ALA A 1 82 ? 32.156 28.635 29.445 1.00 24.33 79 ALA A CA 1
ATOM 688 C C . ALA A 1 82 ? 32.378 28.271 30.925 1.00 24.19 79 ALA A C 1
ATOM 689 O O . ALA A 1 82 ? 32.898 27.190 31.242 1.00 26.37 79 ALA A O 1
ATOM 691 N N . GLU A 1 83 ? 31.939 29.128 31.842 1.00 23.56 80 GLU A N 1
ATOM 692 C CA A GLU A 1 83 ? 32.107 28.800 33.254 0.60 25.45 80 GLU A CA 1
ATOM 693 C CA B GLU A 1 83 ? 32.049 28.833 33.287 0.40 25.23 80 GLU A CA 1
ATOM 694 C C . GLU A 1 83 ? 31.254 27.582 33.638 1.00 26.37 80 GLU A C 1
ATOM 695 O O . GLU A 1 83 ? 31.692 26.747 34.407 1.00 23.40 80 GLU A O 1
ATOM 706 N N . LEU A 1 84 ? 30.064 27.451 33.061 1.00 21.52 81 LEU A N 1
ATOM 707 C CA . LEU A 1 84 ? 29.234 26.316 33.405 1.00 20.72 81 LEU A CA 1
ATOM 708 C C . LEU A 1 84 ? 29.809 24.999 32.872 1.00 19.90 81 LEU A C 1
ATOM 709 O O . LEU A 1 84 ? 29.733 23.965 33.540 1.00 19.92 81 LEU A O 1
ATOM 714 N N . VAL A 1 85 ? 30.416 25.050 31.676 1.00 20.00 82 VAL A N 1
ATOM 715 C CA . VAL A 1 85 ? 31.116 23.888 31.127 1.00 22.27 82 VAL A CA 1
ATOM 716 C C . VAL A 1 85 ? 32.208 23.448 32.105 1.00 23.38 82 VAL A C 1
ATOM 717 O O . VAL A 1 85 ? 32.326 22.286 32.451 1.00 24.68 82 VAL A O 1
ATOM 721 N N . GLN A 1 86 ? 33.026 24.388 32.526 1.00 23.62 83 GLN A N 1
ATOM 722 C CA . GLN A 1 86 ? 34.157 24.031 33.400 1.00 25.39 83 GLN A CA 1
ATOM 723 C C . GLN A 1 86 ? 33.642 23.446 34.719 1.00 25.34 83 GLN A C 1
ATOM 724 O O . GLN A 1 86 ? 34.158 22.462 35.227 1.00 25.56 83 GLN A O 1
ATOM 730 N N . SER A 1 87 ? 32.596 24.046 35.266 1.00 22.35 84 SER A N 1
ATOM 731 C CA . SER A 1 87 ? 32.045 23.557 36.529 1.00 21.80 84 SER A CA 1
ATOM 732 C C . SER A 1 87 ? 31.414 22.183 36.415 1.00 21.70 84 SER A C 1
ATOM 733 O O . SER A 1 87 ? 31.574 21.324 37.278 1.00 23.38 84 SER A O 1
ATOM 736 N N . PHE A 1 88 ? 30.723 21.962 35.300 1.00 20.24 85 PHE A N 1
ATOM 737 C CA . PHE A 1 88 ? 30.115 20.670 35.053 1.00 21.72 85 PHE A CA 1
ATOM 738 C C . PHE A 1 88 ? 31.178 19.600 34.890 1.00 21.42 85 PHE A C 1
ATOM 739 O O . PHE A 1 88 ? 31.067 18.525 35.476 1.00 21.84 85 PHE A O 1
ATOM 747 N N . VAL A 1 89 ? 32.234 19.909 34.123 1.00 21.90 86 VAL A N 1
ATOM 748 C CA . VAL A 1 89 ? 33.356 18.957 34.036 1.00 23.07 86 VAL A CA 1
ATOM 749 C C . VAL A 1 89 ? 33.923 18.653 35.439 1.00 25.09 86 VAL A C 1
ATOM 750 O O . VAL A 1 89 ? 34.201 17.505 35.771 1.00 24.79 86 VAL A O 1
ATOM 754 N N . GLU A 1 90 ? 34.122 19.666 36.273 1.00 25.59 87 GLU A N 1
ATOM 755 C CA A GLU A 1 90 ? 34.673 19.405 37.609 0.60 27.14 87 GLU A CA 1
ATOM 756 C CA B GLU A 1 90 ? 34.664 19.445 37.620 0.40 27.51 87 GLU A CA 1
ATOM 757 C C . GLU A 1 90 ? 33.700 18.569 38.433 1.00 24.54 87 GLU A C 1
ATOM 758 O O . GLU A 1 90 ? 34.085 17.646 39.086 1.00 27.19 87 GLU A O 1
ATOM 769 N N . ARG A 1 91 ? 32.417 18.893 38.353 1.00 26.17 88 ARG A N 1
ATOM 770 C CA . ARG A 1 91 ? 31.407 18.215 39.149 1.00 25.11 88 ARG A CA 1
ATOM 771 C C . ARG A 1 91 ? 31.315 16.738 38.798 1.00 22.52 88 ARG A C 1
ATOM 772 O O . ARG A 1 91 ? 31.071 15.932 39.680 1.00 27.57 88 ARG A O 1
ATOM 780 N N . ARG A 1 92 ? 31.539 16.422 37.511 1.00 23.30 89 ARG A N 1
ATOM 781 C CA . ARG A 1 92 ? 31.437 15.060 36.980 1.00 27.15 89 ARG A CA 1
ATOM 782 C C . ARG A 1 92 ? 32.693 14.199 37.222 1.00 25.90 89 ARG A C 1
ATOM 783 O O . ARG A 1 92 ? 32.736 13.032 36.852 1.00 30.30 89 ARG A O 1
ATOM 791 N N . LYS A 1 93 ? 33.742 14.793 37.794 1.00 30.90 90 LYS A N 1
ATOM 792 C CA . LYS A 1 93 ? 34.903 14.035 38.281 1.00 35.04 90 LYS A CA 1
ATOM 793 C C . LYS A 1 93 ? 35.559 13.153 37.188 1.00 29.12 90 LYS A C 1
ATOM 794 O O . LYS A 1 93 ? 36.095 12.070 37.455 1.00 35.41 90 LYS A O 1
ATOM 800 N N . GLY A 1 94 ? 35.531 13.657 35.965 1.00 28.57 91 GLY A N 1
ATOM 801 C CA . GLY A 1 94 ? 36.153 12.992 34.807 1.00 32.60 91 GLY A CA 1
ATOM 802 C C . GLY A 1 94 ? 35.214 12.101 34.029 1.00 35.67 91 GLY A C 1
ATOM 803 O O . GLY A 1 94 ? 35.611 11.545 33.004 1.00 34.59 91 GLY A O 1
ATOM 804 N N . LYS A 1 95 ? 33.959 11.997 34.477 1.00 32.77 92 LYS A N 1
ATOM 805 C CA . LYS A 1 95 ? 32.977 11.194 33.746 1.00 31.56 92 LYS A CA 1
ATOM 806 C C . LYS A 1 95 ? 32.438 11.828 32.466 1.00 28.06 92 LYS A C 1
ATOM 807 O O . LYS A 1 95 ? 31.893 11.125 31.594 1.00 28.36 92 LYS A O 1
ATOM 813 N N . THR A 1 96 ? 32.703 13.116 32.304 1.00 29.88 93 THR A N 1
ATOM 814 C CA . THR A 1 96 ? 32.340 13.858 31.116 1.00 28.02 93 THR A CA 1
ATOM 815 C C . THR A 1 96 ? 33.556 14.640 30.618 1.00 26.80 93 THR A C 1
ATOM 816 O O . THR A 1 96 ? 34.227 15.307 31.407 1.00 28.58 93 THR A O 1
ATOM 820 N N . THR A 1 97 ? 33.800 14.578 29.317 1.00 29.08 94 THR A N 1
ATOM 821 C CA . THR A 1 97 ? 34.858 15.341 28.682 1.00 28.67 94 THR A CA 1
ATOM 822 C C . THR A 1 97 ? 34.381 16.760 28.488 1.00 28.99 94 THR A C 1
ATOM 823 O O . THR A 1 97 ? 33.179 17.032 28.521 1.00 27.46 94 THR A O 1
ATOM 827 N N . GLU A 1 98 ? 35.339 17.645 28.243 1.00 30.42 95 GLU A N 1
ATOM 828 C CA . GLU A 1 98 ? 35.056 19.036 27.954 1.00 25.77 95 GLU A CA 1
ATOM 829 C C . GLU A 1 98 ? 34.198 19.085 26.694 1.00 28.24 95 GLU A C 1
ATOM 830 O O . GLU A 1 98 ? 33.212 19.813 26.657 1.00 27.10 95 GLU A O 1
ATOM 836 N N . GLU A 1 99 ? 34.503 18.271 25.690 1.00 29.86 96 GLU A N 1
ATOM 837 C CA . GLU A 1 99 ? 33.722 18.305 24.444 1.00 29.90 96 GLU A CA 1
ATOM 838 C C . GLU A 1 99 ? 32.283 17.848 24.687 1.00 27.53 96 GLU A C 1
ATOM 839 O O . GLU A 1 99 ? 31.325 18.418 24.137 1.00 29.40 96 GLU A O 1
ATOM 845 N N . GLN A 1 100 ? 32.133 16.828 25.520 1.00 27.91 97 GLN A N 1
ATOM 846 C CA . GLN A 1 100 ? 30.798 16.346 25.853 1.00 30.35 97 GLN A CA 1
ATOM 847 C C . GLN A 1 100 ? 30.035 17.386 26.637 1.00 25.95 97 GLN A C 1
ATOM 848 O O . GLN A 1 100 ? 28.854 17.580 26.403 1.00 28.90 97 GLN A O 1
ATOM 854 N N . ALA A 1 101 ? 30.710 18.067 27.555 1.00 26.29 98 ALA A N 1
ATOM 855 C CA . ALA A 1 101 ? 30.063 19.091 28.379 1.00 23.41 98 ALA A CA 1
ATOM 856 C C . ALA A 1 101 ? 29.616 20.265 27.497 1.00 25.88 98 ALA A C 1
ATOM 857 O O . ALA A 1 101 ? 28.537 20.827 27.693 1.00 25.89 98 ALA A O 1
ATOM 859 N N . GLN A 1 102 ? 30.431 20.617 26.498 1.00 25.06 99 GLN A N 1
ATOM 860 C CA A GLN A 1 102 ? 30.113 21.722 25.595 0.60 26.69 99 GLN A CA 1
ATOM 861 C CA B GLN A 1 102 ? 30.092 21.733 25.603 0.40 27.75 99 GLN A CA 1
ATOM 862 C C . GLN A 1 102 ? 28.812 21.409 24.839 1.00 28.23 99 GLN A C 1
ATOM 863 O O . GLN A 1 102 ? 27.977 22.315 24.574 1.00 32.49 99 GLN A O 1
ATOM 874 N N . GLU A 1 103 ? 28.638 20.123 24.517 1.00 29.24 100 GLU A N 1
ATOM 875 C CA . GLU A 1 103 ? 27.468 19.630 23.809 1.00 30.51 100 GLU A CA 1
ATOM 876 C C . GLU A 1 103 ? 26.239 19.573 24.719 1.00 26.05 100 GLU A C 1
ATOM 877 O O . GLU A 1 103 ? 25.168 20.094 24.379 1.00 28.57 100 GLU A O 1
ATOM 883 N N . LEU A 1 104 ? 26.403 18.934 25.870 1.00 25.28 101 LEU A N 1
ATOM 884 C CA . LEU A 1 104 ? 25.298 18.716 26.815 1.00 23.36 101 LEU A CA 1
ATOM 885 C C . LEU A 1 104 ? 24.734 20.047 27.312 1.00 23.07 101 LEU A C 1
ATOM 886 O O . LEU A 1 104 ? 23.534 20.178 27.456 1.00 23.20 101 LEU A O 1
ATOM 891 N N . LEU A 1 105 ? 25.598 21.050 27.537 1.00 23.56 102 LEU A N 1
ATOM 892 C CA A LEU A 1 105 ? 25.177 22.320 28.100 0.60 24.04 102 LEU A CA 1
ATOM 893 C CA B LEU A 1 105 ? 25.141 22.297 28.110 0.40 22.62 102 LEU A CA 1
ATOM 894 C C . LEU A 1 105 ? 24.433 23.179 27.083 1.00 21.09 102 LEU A C 1
ATOM 895 O O . LEU A 1 105 ? 23.958 24.236 27.425 1.00 22.38 102 LEU A O 1
ATOM 904 N N . ASN A 1 106 ? 24.325 22.717 25.828 1.00 20.89 103 ASN A N 1
ATOM 905 C CA . ASN A 1 106 ? 23.418 23.373 24.896 1.00 20.16 103 ASN A CA 1
ATOM 906 C C . ASN A 1 106 ? 21.960 22.997 25.155 1.00 20.94 103 ASN A C 1
ATOM 907 O O . ASN A 1 106 ? 21.078 23.703 24.728 1.00 24.50 103 ASN A O 1
ATOM 912 N N . ASN A 1 107 ? 21.727 21.902 25.872 1.00 21.81 104 ASN A N 1
ATOM 913 C CA . ASN A 1 107 ? 20.390 21.448 26.266 1.00 19.81 104 ASN A CA 1
ATOM 914 C C . ASN A 1 107 ? 19.892 22.365 27.381 1.00 20.27 104 ASN A C 1
ATOM 915 O O . ASN A 1 107 ? 20.569 22.620 28.370 1.00 18.95 104 ASN A O 1
ATOM 920 N N . VAL A 1 108 ? 18.685 22.875 27.208 1.00 17.76 105 VAL A N 1
ATOM 921 C CA . VAL A 1 108 ? 18.127 23.854 28.163 1.00 16.82 105 VAL A CA 1
ATOM 922 C C . VAL A 1 108 ? 18.002 23.313 29.592 1.00 16.63 105 VAL A C 1
ATOM 923 O O . VAL A 1 108 ? 18.243 24.051 30.562 1.00 16.33 105 VAL A O 1
ATOM 927 N N . ASN A 1 109 ? 17.640 22.028 29.733 1.00 17.51 106 ASN A N 1
ATOM 928 C CA . ASN A 1 109 ? 17.524 21.460 31.067 1.00 17.66 106 ASN A CA 1
ATOM 929 C C . ASN A 1 109 ? 18.881 21.265 31.738 1.00 17.44 106 ASN A C 1
ATOM 930 O O . ASN A 1 109 ? 19.006 21.526 32.913 1.00 18.21 106 ASN A O 1
ATOM 935 N N . TYR A 1 110 ? 19.890 20.835 30.996 1.00 18.57 107 TYR A N 1
ATOM 936 C CA . TYR A 1 110 ? 21.241 20.780 31.562 1.00 16.10 107 TYR A CA 1
ATOM 937 C C . TYR A 1 110 ? 21.793 22.169 31.920 1.00 16.28 107 TYR A C 1
ATOM 938 O O . TYR A 1 110 ? 22.366 22.384 32.962 1.00 17.15 107 TYR A O 1
ATOM 947 N N . PHE A 1 111 ? 21.651 23.109 30.997 1.00 16.13 108 PHE A N 1
ATOM 948 C CA . PHE A 1 111 ? 22.099 24.473 31.239 1.00 16.71 108 PHE A CA 1
ATOM 949 C C . PHE A 1 111 ? 21.396 25.040 32.438 1.00 15.51 108 PHE A C 1
ATOM 950 O O . PHE A 1 111 ? 22.013 25.598 33.327 1.00 16.53 108 PHE A O 1
ATOM 958 N N . GLY A 1 112 ? 20.070 24.881 32.487 1.00 15.95 109 GLY A N 1
ATOM 959 C CA . GLY A 1 112 ? 19.354 25.382 33.654 1.00 15.33 109 GLY A CA 1
ATOM 960 C C . GLY A 1 112 ? 19.760 24.786 34.974 1.00 14.59 109 GLY A C 1
ATOM 961 O O . GLY A 1 112 ? 19.842 25.502 35.984 1.00 14.74 109 GLY A O 1
ATOM 962 N N . THR A 1 113 ? 19.999 23.469 34.966 1.00 15.04 110 THR A N 1
ATOM 963 C CA . THR A 1 113 ? 20.435 22.794 36.144 1.00 14.77 110 THR A CA 1
ATOM 964 C C . THR A 1 113 ? 21.807 23.340 36.604 1.00 14.98 110 THR A C 1
ATOM 965 O O . THR A 1 113 ? 22.051 23.511 37.777 1.00 15.55 110 THR A O 1
ATOM 977 N N . LEU A 1 115 ? 22.954 26.398 36.003 1.00 16.99 112 LEU A N 1
ATOM 978 C CA . LEU A 1 115 ? 22.739 27.715 36.557 1.00 16.85 112 LEU A CA 1
ATOM 979 C C . LEU A 1 115 ? 22.462 27.590 38.041 1.00 16.87 112 LEU A C 1
ATOM 980 O O . LEU A 1 115 ? 22.955 28.380 38.822 1.00 18.14 112 LEU A O 1
ATOM 985 N N . VAL A 1 116 ? 21.641 26.617 38.432 1.00 16.75 113 VAL A N 1
ATOM 986 C CA . VAL A 1 116 ? 21.327 26.420 39.842 1.00 15.99 113 VAL A CA 1
ATOM 987 C C . VAL A 1 116 ? 22.560 25.977 40.617 1.00 17.26 113 VAL A C 1
ATOM 988 O O . VAL A 1 116 ? 22.893 26.550 41.645 1.00 19.91 113 VAL A O 1
ATOM 992 N N . TYR A 1 117 ? 23.251 24.960 40.115 1.00 17.24 114 TYR A N 1
ATOM 993 C CA . TYR A 1 117 ? 24.400 24.426 40.789 1.00 17.96 114 TYR A CA 1
ATOM 994 C C . TYR A 1 117 ? 25.486 25.493 40.989 1.00 19.33 114 TYR A C 1
ATOM 995 O O . TYR A 1 117 ? 26.096 25.569 42.046 1.00 22.46 114 TYR A O 1
ATOM 1004 N N . ALA A 1 118 ? 25.710 26.314 39.982 1.00 19.50 115 ALA A N 1
ATOM 1005 C CA . ALA A 1 118 ? 26.703 27.364 40.014 1.00 22.32 115 ALA A CA 1
ATOM 1006 C C . ALA A 1 118 ? 26.301 28.594 40.810 1.00 24.61 115 ALA A C 1
ATOM 1007 O O . ALA A 1 118 ? 27.098 29.510 40.936 1.00 31.98 115 ALA A O 1
ATOM 1009 N N . GLY A 1 119 ? 25.089 28.642 41.343 1.00 23.38 116 GLY A N 1
ATOM 1010 C CA . GLY A 1 119 ? 24.644 29.766 42.192 1.00 25.25 116 GLY A CA 1
ATOM 1011 C C . GLY A 1 119 ? 24.139 30.966 41.422 1.00 27.87 116 GLY A C 1
ATOM 1012 O O . GLY A 1 119 ? 23.924 32.019 41.985 1.00 29.65 116 GLY A O 1
ATOM 1013 N N . LYS A 1 120 ? 23.905 30.785 40.136 1.00 21.47 117 LYS A N 1
ATOM 1014 C CA . LYS A 1 120 ? 23.368 31.834 39.271 1.00 22.75 117 LYS A CA 1
ATOM 1015 C C . LYS A 1 120 ? 21.845 31.915 39.350 1.00 23.94 117 LYS A C 1
ATOM 1016 O O . LYS A 1 120 ? 21.217 32.930 38.979 1.00 25.81 117 LYS A O 1
ATOM 1022 N N . ALA A 1 121 ? 21.227 30.824 39.804 1.00 20.42 118 ALA A N 1
ATOM 1023 C CA . ALA A 1 121 ? 19.800 30.786 40.079 1.00 18.85 118 ALA A CA 1
ATOM 1024 C C . ALA A 1 121 ? 19.586 29.866 41.274 1.00 19.28 118 ALA A C 1
ATOM 1025 O O . ALA A 1 121 ? 20.510 29.201 41.723 1.00 20.73 118 ALA A O 1
ATOM 1027 N N . ASP A 1 122 ? 18.393 29.936 41.847 1.00 17.44 119 ASP A N 1
ATOM 1028 C CA . ASP A 1 122 ? 18.078 29.282 43.108 1.00 17.70 119 ASP A CA 1
ATOM 1029 C C . ASP A 1 122 ? 17.302 27.985 42.982 1.00 16.41 119 ASP A C 1
ATOM 1030 O O . ASP A 1 122 ? 17.334 27.160 43.881 1.00 17.83 119 ASP A O 1
ATOM 1035 N N . GLY A 1 123 ? 16.573 27.853 41.902 1.00 15.94 120 GLY A N 1
ATOM 1036 C CA . GLY A 1 123 ? 15.804 26.638 41.655 1.00 15.65 120 GLY A CA 1
ATOM 1037 C C . GLY A 1 123 ? 15.356 26.586 40.210 1.00 14.76 120 GLY A C 1
ATOM 1038 O O . GLY A 1 123 ? 15.648 27.497 39.421 1.00 15.33 120 GLY A O 1
ATOM 1039 N N . LEU A 1 124 ? 14.620 25.541 39.851 1.00 13.99 121 LEU A N 1
ATOM 1040 C CA . LEU A 1 124 ? 14.266 25.289 38.463 1.00 14.76 121 LEU A CA 1
ATOM 1041 C C . LEU A 1 124 ? 12.935 24.555 38.382 1.00 13.01 121 LEU A C 1
ATOM 1042 O O . LEU A 1 124 ? 12.642 23.698 39.243 1.00 14.05 121 LEU A O 1
ATOM 1047 N N . VAL A 1 125 ? 12.122 24.967 37.424 1.00 14.28 122 VAL A N 1
ATOM 1048 C CA . VAL A 1 125 ? 10.804 24.352 37.159 1.00 13.66 122 VAL A CA 1
ATOM 1049 C C . VAL A 1 125 ? 10.763 24.007 35.673 1.00 13.58 122 VAL A C 1
ATOM 1050 O O . VAL A 1 125 ? 10.952 24.870 34.819 1.00 13.66 122 VAL A O 1
ATOM 1054 N N . SER A 1 126 ? 10.483 22.746 35.355 1.00 14.32 123 SER A N 1
ATOM 1055 C CA . SER A 1 126 ? 10.440 22.308 33.992 1.00 14.62 123 SER A CA 1
ATOM 1056 C C . SER A 1 126 ? 9.422 21.161 33.892 1.00 16.45 123 SER A C 1
ATOM 1057 O O . SER A 1 126 ? 8.839 20.757 34.895 1.00 16.95 123 SER A O 1
ATOM 1060 N N . GLY A 1 127 ? 9.295 20.599 32.688 1.00 16.60 124 GLY A N 1
ATOM 1061 C CA . GLY A 1 127 ? 8.419 19.429 32.470 1.00 17.70 124 GLY A CA 1
ATOM 1062 C C . GLY A 1 127 ? 7.200 19.691 31.599 1.00 17.91 124 GLY A C 1
ATOM 1063 O O . GLY A 1 127 ? 6.476 18.753 31.208 1.00 20.62 124 GLY A O 1
ATOM 1064 N N . ALA A 1 128 ? 6.907 20.945 31.294 1.00 17.70 125 ALA A N 1
ATOM 1065 C CA . ALA A 1 128 ? 5.751 21.253 30.413 1.00 17.61 125 ALA A CA 1
ATOM 1066 C C . ALA A 1 128 ? 5.916 20.723 28.992 1.00 20.46 125 ALA A C 1
ATOM 1067 O O . ALA A 1 128 ? 4.934 20.324 28.358 1.00 21.07 125 ALA A O 1
ATOM 1069 N N . ALA A 1 129 ? 7.156 20.679 28.504 1.00 20.29 126 ALA A N 1
ATOM 1070 C CA . ALA A 1 129 ? 7.483 20.358 27.119 1.00 20.70 126 ALA A CA 1
ATOM 1071 C C . ALA A 1 129 ? 7.836 18.891 26.988 1.00 24.73 126 ALA A C 1
ATOM 1072 O O . ALA A 1 129 ? 8.504 18.321 27.837 1.00 25.24 126 ALA A O 1
ATOM 1074 N N . HIS A 1 130 ? 7.430 18.318 25.870 1.00 28.46 127 HIS A N 1
ATOM 1075 C CA . HIS A 1 130 ? 7.674 16.913 25.605 1.00 31.49 127 HIS A CA 1
ATOM 1076 C C . HIS A 1 130 ? 9.146 16.605 25.572 1.00 31.99 127 HIS A C 1
ATOM 1077 O O . HIS A 1 130 ? 9.585 15.577 26.103 1.00 36.83 127 HIS A O 1
ATOM 1084 N N . SER A 1 131 ? 9.936 17.510 24.994 1.00 31.64 128 SER A N 1
ATOM 1085 C CA . SER A 1 131 ? 11.410 17.315 24.903 1.00 31.67 128 SER A CA 1
ATOM 1086 C C . SER A 1 131 ? 12.154 17.297 26.255 1.00 28.87 128 SER A C 1
ATOM 1087 O O . SER A 1 131 ? 13.297 16.870 26.334 1.00 30.67 128 SER A O 1
ATOM 1090 N N . THR A 1 132 ? 11.510 17.751 27.321 1.00 26.52 129 THR A N 1
ATOM 1091 C CA . THR A 1 132 ? 12.083 17.669 28.651 1.00 23.45 129 THR A CA 1
ATOM 1092 C C . THR A 1 132 ? 11.831 16.254 29.135 1.00 30.20 129 THR A C 1
ATOM 1093 O O . THR A 1 132 ? 10.717 15.728 29.004 1.00 41.10 129 THR A O 1
ATOM 1097 N N . GLY A 1 133 ? 12.797 15.640 29.740 1.00 34.03 130 GLY A N 1
ATOM 1098 C CA . GLY A 1 133 ? 12.474 14.259 30.126 1.00 36.70 130 GLY A CA 1
ATOM 1099 C C . GLY A 1 133 ? 11.818 14.421 31.480 1.00 39.17 130 GLY A C 1
ATOM 1100 O O . GLY A 1 133 ? 10.804 15.160 31.694 1.00 38.00 130 GLY A O 1
ATOM 1101 N N . ASP A 1 134 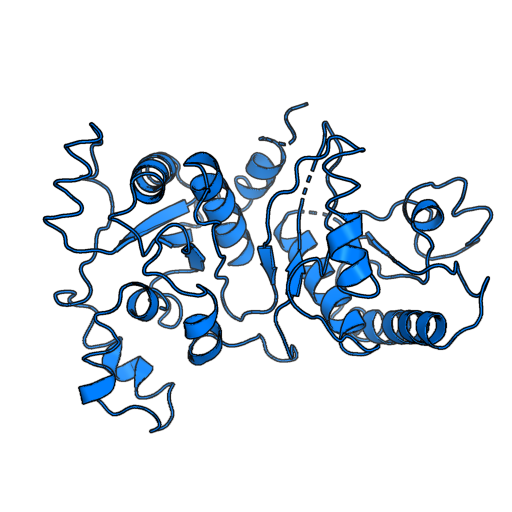? 12.446 13.728 32.392 1.00 30.82 131 ASP A N 1
ATOM 1102 C CA A ASP A 1 134 ? 12.203 13.925 33.802 0.70 26.96 131 ASP A CA 1
ATOM 1103 C CA B ASP A 1 134 ? 12.251 13.845 33.812 0.30 31.63 131 ASP A CA 1
ATOM 1104 C C . ASP A 1 134 ? 13.101 15.067 34.189 1.00 31.57 131 ASP A C 1
ATOM 1105 O O . ASP A 1 134 ? 14.315 15.035 33.979 1.00 29.98 131 ASP A O 1
ATOM 1114 N N . THR A 1 135 ? 12.475 16.113 34.710 1.00 26.16 132 THR A N 1
ATOM 1115 C CA . THR A 1 135 ? 13.150 17.305 35.126 1.00 25.95 132 THR A CA 1
ATOM 1116 C C . THR A 1 135 ? 14.239 16.971 36.102 1.00 26.08 132 THR A C 1
ATOM 1117 O O . THR A 1 135 ? 15.309 17.623 36.064 1.00 30.33 132 THR A O 1
ATOM 1121 N N . VAL A 1 136 ? 13.999 15.949 36.952 1.00 23.54 133 VAL A N 1
ATOM 1122 C CA . VAL A 1 136 ? 14.853 15.641 38.089 1.00 25.48 133 VAL A CA 1
ATOM 1123 C C . VAL A 1 136 ? 16.156 14.975 37.667 1.00 25.95 133 VAL A C 1
ATOM 1124 O O . VAL A 1 136 ? 17.104 14.999 38.422 1.00 24.94 133 VAL A O 1
ATOM 1128 N N . ARG A 1 137 ? 16.213 14.421 36.456 1.00 23.78 134 ARG A N 1
ATOM 1129 C CA . ARG A 1 137 ? 17.344 13.575 36.074 1.00 23.83 134 ARG A CA 1
ATOM 1130 C C . ARG A 1 137 ? 18.678 14.353 36.108 1.00 21.94 134 ARG A C 1
ATOM 1131 O O . ARG A 1 137 ? 19.617 13.912 36.782 1.00 23.59 134 ARG A O 1
ATOM 1139 N N . PRO A 1 138 ? 18.762 15.509 35.430 1.00 20.20 135 PRO A N 1
ATOM 1140 C CA . PRO A 1 138 ? 20.011 16.223 35.512 1.00 21.38 135 PRO A CA 1
ATOM 1141 C C . PRO A 1 138 ? 20.269 16.678 36.924 1.00 21.85 135 PRO A C 1
ATOM 1142 O O . PRO A 1 138 ? 21.401 16.741 37.331 1.00 22.60 135 PRO A O 1
ATOM 1146 N N . ALA A 1 139 ? 19.214 17.041 37.654 1.00 19.97 136 ALA A N 1
ATOM 1147 C CA . ALA A 1 139 ? 19.360 17.452 39.048 1.00 19.40 136 ALA A CA 1
ATOM 1148 C C . ALA A 1 139 ? 20.008 16.397 39.893 1.00 18.63 136 ALA A C 1
ATOM 1149 O O . ALA A 1 139 ? 20.825 16.715 40.749 1.00 19.98 136 ALA A O 1
ATOM 1151 N N . LEU A 1 140 ? 19.590 15.146 39.714 1.00 22.22 137 LEU A N 1
ATOM 1152 C CA . LEU A 1 140 ? 20.200 14.066 40.518 1.00 23.62 137 LEU A CA 1
ATOM 1153 C C . LEU A 1 140 ? 21.715 13.947 40.238 1.00 23.10 137 LEU A C 1
ATOM 1154 O O . LEU A 1 140 ? 22.497 13.648 41.132 1.00 33.71 137 LEU A O 1
ATOM 1159 N N . GLN A 1 141 ? 22.091 14.117 38.985 1.00 23.84 138 GLN A N 1
ATOM 1160 C CA . GLN A 1 141 ? 23.498 14.015 38.593 1.00 26.67 138 GLN A CA 1
ATOM 1161 C C . GLN A 1 141 ? 24.325 15.191 39.117 1.00 24.89 138 GLN A C 1
ATOM 1162 O O . GLN A 1 141 ? 25.426 15.025 39.633 1.00 31.00 138 GLN A O 1
ATOM 1168 N N . ILE A 1 142 ? 23.735 16.377 39.064 1.00 22.01 139 ILE A N 1
ATOM 1169 C CA . ILE A 1 142 ? 24.487 17.610 39.260 1.00 20.01 139 ILE A CA 1
ATOM 1170 C C . ILE A 1 142 ? 24.248 18.157 40.668 1.00 20.26 139 ILE A C 1
ATOM 1171 O O . ILE A 1 142 ? 25.177 18.585 41.354 1.00 23.35 139 ILE A O 1
ATOM 1176 N N . ILE A 1 143 ? 22.978 18.332 41.043 1.00 19.47 140 ILE A N 1
ATOM 1177 C CA . ILE A 1 143 ? 22.645 18.995 42.297 1.00 18.32 140 ILE A CA 1
ATOM 1178 C C . ILE A 1 143 ? 22.785 18.025 43.449 1.00 19.49 140 ILE A C 1
ATOM 1179 O O . ILE A 1 143 ? 23.370 18.367 44.473 1.00 19.20 140 ILE A O 1
ATOM 1184 N N . LYS A 1 144 ? 22.206 16.835 43.257 1.00 19.13 141 LYS A N 1
ATOM 1185 C CA . LYS A 1 144 ? 22.226 15.718 44.217 1.00 17.86 141 LYS A CA 1
ATOM 1186 C C . LYS A 1 144 ? 21.304 15.935 45.425 1.00 18.63 141 LYS A C 1
ATOM 1187 O O . LYS A 1 144 ? 20.910 17.061 45.768 1.00 16.87 141 LYS A O 1
ATOM 1193 N N . THR A 1 145 ? 21.038 14.844 46.137 1.00 20.28 142 THR A N 1
ATOM 1194 C CA . THR A 1 145 ? 20.358 14.966 47.395 1.00 18.88 142 THR A CA 1
ATOM 1195 C C . THR A 1 145 ? 21.258 15.615 48.461 1.00 17.56 142 THR A C 1
ATOM 1196 O O . THR A 1 145 ? 22.540 15.572 48.390 1.00 20.91 142 THR A O 1
ATOM 1200 N N . LYS A 1 146 ? 20.584 16.241 49.430 1.00 19.33 143 LYS A N 1
ATOM 1201 C CA . LYS A 1 146 ? 21.207 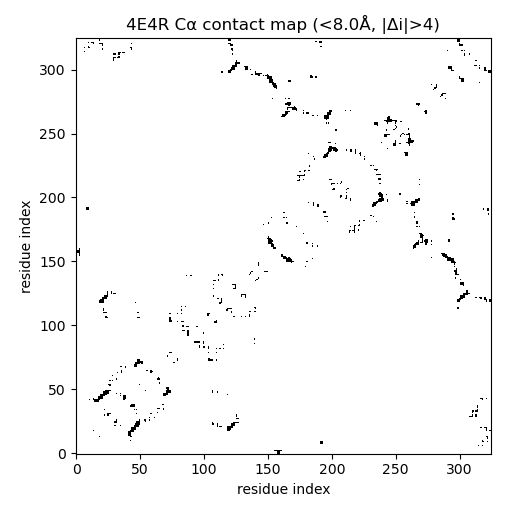16.865 50.600 1.00 21.35 143 LYS A CA 1
ATOM 1202 C C . LYS A 1 146 ? 22.035 15.878 51.385 1.00 19.97 143 LYS A C 1
ATOM 1203 O O . LYS A 1 146 ? 21.726 14.727 51.387 1.00 19.19 143 LYS A O 1
ATOM 1209 N N . PRO A 1 147 ? 23.093 16.350 52.080 1.00 22.35 144 PRO A N 1
ATOM 1210 C CA . PRO A 1 147 ? 23.776 15.442 52.984 1.00 23.62 144 PRO A CA 1
ATOM 1211 C C . PRO A 1 147 ? 22.809 14.772 53.967 1.00 20.60 144 PRO A C 1
ATOM 1212 O O . PRO A 1 147 ? 21.925 15.409 54.545 1.00 21.94 144 PRO A O 1
ATOM 1216 N N . GLY A 1 148 ? 22.966 13.484 54.127 1.00 19.71 145 GLY A N 1
ATOM 1217 C CA . GLY A 1 148 ? 22.144 12.734 55.018 1.00 18.54 145 GLY A CA 1
ATOM 1218 C C . GLY A 1 148 ? 20.849 12.201 54.436 1.00 16.85 145 GLY A C 1
ATOM 1219 O O . GLY A 1 148 ? 20.137 11.454 55.115 1.00 19.37 145 GLY A O 1
ATOM 1220 N N . VAL A 1 149 ? 20.523 12.575 53.210 1.00 16.75 146 VAL A N 1
ATOM 1221 C CA . VAL A 1 149 ? 19.331 12.113 52.520 1.00 14.03 146 VAL A CA 1
ATOM 1222 C C . VAL A 1 149 ? 19.717 11.209 51.367 1.00 15.11 146 VAL A C 1
ATOM 1223 O O . VAL A 1 149 ? 20.481 11.588 50.489 1.00 16.12 146 VAL A O 1
ATOM 1227 N N . SER A 1 150 ? 19.115 10.026 51.349 1.00 16.53 147 SER A N 1
ATOM 1228 C CA . SER A 1 150 ? 19.338 9.048 50.275 1.00 16.05 147 SER A CA 1
ATOM 1229 C C . SER A 1 150 ? 18.640 9.359 48.966 1.00 17.00 147 SER A C 1
ATOM 1230 O O . SER A 1 150 ? 19.244 9.287 47.902 1.00 18.94 147 SER A O 1
ATOM 1233 N N . ARG A 1 151 ? 17.348 9.687 49.045 1.00 17.13 148 ARG A N 1
ATOM 1234 C CA . ARG A 1 151 ? 16.496 9.809 47.878 1.00 16.95 148 ARG A CA 1
ATOM 1235 C C . ARG A 1 151 ? 15.527 10.982 48.021 1.00 14.42 148 ARG A C 1
ATOM 1236 O O . ARG A 1 151 ? 15.224 11.409 49.141 1.00 17.46 148 ARG A O 1
ATOM 1244 N N . THR A 1 152 ? 15.036 11.416 46.853 1.00 15.22 149 THR A N 1
ATOM 1245 C CA . THR A 1 152 ? 13.941 12.372 46.784 1.00 14.21 149 THR A CA 1
ATOM 1246 C C . THR A 1 152 ? 12.629 11.667 47.135 1.00 13.12 149 THR A C 1
ATOM 1247 O O . THR A 1 152 ? 12.535 10.436 47.089 1.00 15.76 149 THR A O 1
ATOM 1251 N N . SER A 1 153 ? 11.631 12.473 47.471 1.00 14.31 150 SER A N 1
ATOM 1252 C CA . SER A 1 153 ? 10.261 11.981 47.675 1.00 13.46 150 SER A CA 1
ATOM 1253 C C . SER A 1 153 ? 9.333 13.085 47.167 1.00 13.78 150 SER A C 1
ATOM 1254 O O . SER A 1 153 ? 9.761 14.224 47.002 1.00 14.90 150 SER A O 1
ATOM 1257 N N . GLY A 1 154 ? 8.078 12.727 46.944 1.00 14.74 151 GLY A N 1
ATOM 1258 C CA . GLY A 1 154 ? 7.079 13.601 46.347 1.00 13.14 151 GLY A CA 1
ATOM 1259 C C . GLY A 1 154 ? 5.899 13.844 47.268 1.00 13.21 151 GLY A C 1
ATOM 1260 O O . GLY A 1 154 ? 5.248 12.915 47.728 1.00 15.16 151 GLY A O 1
ATOM 1261 N N . ILE A 1 155 ? 5.643 15.116 47.547 1.00 14.01 152 ILE A N 1
ATOM 1262 C CA . ILE A 1 155 ? 4.570 15.534 48.427 1.00 13.94 152 ILE A CA 1
ATOM 1263 C C . ILE A 1 155 ? 3.530 16.327 47.639 1.00 14.09 152 ILE A C 1
ATOM 1264 O O . ILE A 1 155 ? 3.824 16.860 46.561 1.00 14.06 152 ILE A O 1
ATOM 1269 N N . PHE A 1 156 ? 2.314 16.361 48.165 1.00 13.73 153 PHE A N 1
ATOM 1270 C CA . PHE A 1 156 ? 1.256 17.206 47.644 1.00 13.98 153 PHE A CA 1
ATOM 1271 C C . PHE A 1 156 ? 0.707 18.053 48.769 1.00 13.94 153 PHE A C 1
ATOM 1272 O O . PHE A 1 156 ? 0.569 17.596 49.887 1.00 14.64 153 PHE A O 1
ATOM 1280 N N . PHE A 1 157 ? 0.404 19.324 48.445 1.00 13.57 154 PHE A N 1
ATOM 1281 C CA . PHE A 1 157 ? -0.453 20.107 49.287 1.00 15.13 154 PHE A CA 1
ATOM 1282 C C . PHE A 1 157 ? -1.890 19.678 48.947 1.00 13.70 154 PHE A C 1
ATOM 1283 O O . PHE A 1 157 ? -2.327 19.715 47.763 1.00 16.62 154 PHE A O 1
ATOM 1299 N N . ILE A 1 159 ? -5.521 20.902 49.699 1.00 16.98 156 ILE A N 1
ATOM 1300 C CA . ILE A 1 159 ? -6.116 22.188 50.141 1.00 17.50 156 ILE A CA 1
ATOM 1301 C C . ILE A 1 159 ? -7.602 22.261 49.819 1.00 16.99 156 ILE A C 1
ATOM 1302 O O . ILE A 1 159 ? -8.025 21.898 48.719 1.00 19.55 156 ILE A O 1
ATOM 1307 N N . LYS A 1 160 ? -8.355 22.723 50.796 1.00 19.48 157 LYS A N 1
ATOM 1308 C CA . LYS A 1 160 ? -9.787 22.916 50.572 1.00 20.28 157 LYS A CA 1
ATOM 1309 C C . LYS A 1 160 ? -10.258 23.913 51.583 1.00 19.84 157 LYS A C 1
ATOM 1310 O O . LYS A 1 160 ? -10.080 23.714 52.773 1.00 20.56 157 LYS A O 1
ATOM 1316 N N . GLY A 1 161 ? -10.804 25.041 51.096 1.00 30.03 158 GLY A N 1
ATOM 1317 C CA . GLY A 1 161 ? -11.247 26.073 52.007 1.00 27.94 158 GLY A CA 1
ATOM 1318 C C . GLY A 1 161 ? -10.097 26.504 52.894 1.00 24.40 158 GLY A C 1
ATOM 1319 O O . GLY A 1 161 ? -8.981 26.806 52.402 1.00 28.06 158 GLY A O 1
ATOM 1320 N N . ASP A 1 162 ? -10.322 26.427 54.194 1.00 23.46 159 ASP A N 1
ATOM 1321 C CA . ASP A 1 162 ? -9.334 26.778 55.228 1.00 24.92 159 ASP A CA 1
ATOM 1322 C C . ASP A 1 162 ? -8.432 25.623 55.704 1.00 22.42 159 ASP A C 1
ATOM 1323 O O . ASP A 1 162 ? -7.717 25.728 56.706 1.00 24.42 159 ASP A O 1
ATOM 1328 N N . GLU A 1 163 ? -8.470 24.514 54.973 1.00 22.07 160 GLU A N 1
ATOM 1329 C CA . GLU A 1 163 ? -7.680 23.341 55.326 1.00 22.41 160 GLU A CA 1
ATOM 1330 C C . GLU A 1 163 ? -6.514 23.199 54.373 1.00 17.15 160 GLU A C 1
ATOM 1331 O O . GLU A 1 163 ? -6.666 23.320 53.150 1.00 18.54 160 GLU A O 1
ATOM 1337 N N . GLN A 1 164 ? -5.343 22.936 54.957 1.00 18.51 161 GLN A N 1
ATOM 1338 C CA . GLN A 1 164 ? -4.131 22.689 54.178 1.00 17.38 161 GLN A CA 1
ATOM 1339 C C . GLN A 1 164 ? -3.299 21.586 54.879 1.00 16.88 161 GLN A C 1
ATOM 1340 O O . GLN A 1 164 ? -2.850 21.741 56.025 1.00 19.87 161 GLN A O 1
ATOM 1346 N N . TYR A 1 165 ? -3.075 20.498 54.148 1.00 16.18 162 TYR A N 1
ATOM 1347 C CA . TYR A 1 165 ? -2.300 19.368 54.626 1.00 16.26 162 TYR A CA 1
ATOM 1348 C C . TYR A 1 165 ? -1.185 19.081 53.629 1.00 14.85 162 TYR A C 1
ATOM 1349 O O . TYR A 1 165 ? -1.280 19.394 52.421 1.00 17.39 162 TYR A O 1
ATOM 1358 N N . ILE A 1 166 ? -0.148 18.402 54.106 1.00 14.56 163 ILE A N 1
ATOM 1359 C CA A ILE A 1 166 ? 0.869 17.824 53.212 0.60 15.03 163 ILE A CA 1
ATOM 1360 C CA B ILE A 1 166 ? 0.876 17.818 53.221 0.40 15.09 163 ILE A CA 1
ATOM 1361 C C . ILE A 1 166 ? 0.732 16.289 53.279 1.00 14.11 163 ILE A C 1
ATOM 1362 O O . ILE A 1 166 ? 0.667 15.742 54.367 1.00 14.14 163 ILE A O 1
ATOM 1371 N N . PHE A 1 167 ? 0.700 15.666 52.111 1.00 13.93 164 PHE A N 1
ATOM 1372 C CA . PHE A 1 167 ? 0.666 14.189 51.990 1.00 13.06 164 PHE A CA 1
ATOM 1373 C C . PHE A 1 167 ? 1.970 13.773 51.260 1.00 12.86 164 PHE A C 1
ATOM 1374 O O . PHE A 1 167 ? 2.317 14.342 50.227 1.00 13.59 164 PHE A O 1
ATOM 1382 N N . GLY A 1 168 ? 2.609 12.697 51.739 1.00 13.80 165 GLY A N 1
ATOM 1383 C CA . GLY A 1 168 ? 3.706 12.088 50.959 1.00 13.92 165 GLY A CA 1
ATOM 1384 C C . GLY A 1 168 ? 4.054 10.737 51.533 1.00 12.65 165 GLY A C 1
ATOM 1385 O O . GLY A 1 168 ? 3.531 10.377 52.578 1.00 13.37 165 GLY A O 1
ATOM 1386 N N . ASP A 1 169 ? 4.965 9.982 50.912 1.00 14.42 166 ASP A N 1
ATOM 1387 C CA . ASP A 1 169 ? 5.376 10.109 49.527 1.00 13.38 166 ASP A CA 1
ATOM 1388 C C . ASP A 1 169 ? 4.272 9.554 48.632 1.00 12.84 166 ASP A C 1
ATOM 1389 O O . ASP A 1 169 ? 3.873 8.377 48.755 1.00 17.04 166 ASP A O 1
ATOM 1394 N N . CYS A 1 170 ? 3.781 10.384 47.739 1.00 14.07 167 CYS A N 1
ATOM 1395 C CA . CYS A 1 170 ? 2.645 10.070 46.899 1.00 15.03 167 CYS A CA 1
ATOM 1396 C C . CYS A 1 170 ? 3.030 9.858 45.476 1.00 14.85 167 CYS A C 1
ATOM 1397 O O . CYS A 1 170 ? 2.170 9.604 44.661 1.00 16.04 167 CYS A O 1
ATOM 1400 N N . ALA A 1 171 ? 4.339 9.920 45.142 1.00 14.04 168 ALA A N 1
ATOM 1401 C CA . ALA A 1 171 ? 4.747 9.886 43.752 1.00 13.79 168 ALA A CA 1
ATOM 1402 C C . ALA A 1 171 ? 6.002 9.077 43.412 1.00 16.43 168 ALA A C 1
ATOM 1403 O O . ALA A 1 171 ? 6.092 8.583 42.278 1.00 17.84 168 ALA A O 1
ATOM 1405 N N . ILE A 1 172 ? 6.965 8.958 44.316 1.00 15.07 169 ILE A N 1
ATOM 1406 C CA . ILE A 1 172 ? 8.333 8.604 43.860 1.00 15.73 169 ILE A CA 1
ATOM 1407 C C . ILE A 1 172 ? 8.788 7.169 44.168 1.00 16.98 169 ILE A C 1
ATOM 1408 O O . ILE A 1 172 ? 9.226 6.487 43.254 1.00 20.18 169 ILE A O 1
ATOM 1413 N N . ASN A 1 173 ? 8.722 6.749 45.429 1.00 15.14 170 ASN A N 1
ATOM 1414 C CA . ASN A 1 173 ? 9.435 5.531 45.891 1.00 15.41 170 ASN A CA 1
ATOM 1415 C C . ASN A 1 173 ? 8.514 4.336 46.084 1.00 16.25 170 ASN A C 1
ATOM 1416 O O . ASN A 1 173 ? 7.784 4.295 47.043 1.00 16.50 170 ASN A O 1
ATOM 1421 N N . PRO A 1 174 ? 8.590 3.349 45.167 1.00 16.44 171 PRO A N 1
ATOM 1422 C CA . PRO A 1 174 ? 7.693 2.198 45.259 1.00 18.88 171 PRO A CA 1
ATOM 1423 C C . PRO A 1 174 ? 8.065 1.160 46.290 1.00 22.59 171 PRO A C 1
ATOM 1424 O O . PRO A 1 174 ? 7.239 0.284 46.527 1.00 23.77 171 PRO A O 1
ATOM 1428 N N . GLU A 1 175 ? 9.272 1.217 46.859 1.00 19.69 172 GLU A N 1
ATOM 1429 C CA . GLU A 1 175 ? 9.702 0.294 47.886 1.00 19.70 172 GLU A CA 1
ATOM 1430 C C . GLU A 1 175 ? 10.316 1.098 49.017 1.00 18.52 172 GLU A C 1
ATOM 1431 O O . GLU A 1 175 ? 11.361 1.764 48.873 1.00 24.00 172 GLU A O 1
ATOM 1437 N N . LEU A 1 176 ? 9.629 1.086 50.139 1.00 15.54 173 LEU A N 1
ATOM 1438 C CA . LEU A 1 176 ? 10.056 1.810 51.322 1.00 15.46 173 LEU A CA 1
ATOM 1439 C C . LEU A 1 176 ? 10.106 0.954 52.579 1.00 15.40 173 LEU A C 1
ATOM 1440 O O . LEU A 1 176 ? 9.125 0.310 52.939 1.00 17.15 173 LEU A O 1
ATOM 1445 N N . ASP A 1 177 ? 11.239 0.948 53.259 1.00 15.21 174 ASP A N 1
ATOM 1446 C CA . ASP A 1 177 ? 11.397 0.337 54.585 1.00 16.19 174 ASP A CA 1
ATOM 1447 C C . ASP A 1 177 ? 11.410 1.391 55.692 1.00 15.11 174 ASP A C 1
ATOM 1448 O O . ASP A 1 177 ? 11.136 2.566 55.419 1.00 14.76 174 ASP A O 1
ATOM 1453 N N . SER A 1 178 ? 11.690 1.008 56.930 1.00 14.88 175 SER A N 1
ATOM 1454 C CA . SER A 1 178 ? 11.612 1.959 58.043 1.00 14.23 175 SER A CA 1
ATOM 1455 C C . SER A 1 178 ? 12.507 3.181 57.845 1.00 15.07 175 SER A C 1
ATOM 1456 O O . SER A 1 178 ? 12.115 4.297 58.167 1.00 15.41 175 SER A O 1
ATOM 1459 N N . GLN A 1 179 ? 13.720 2.953 57.393 1.00 14.92 176 GLN A N 1
ATOM 1460 C CA A GLN A 1 179 ? 14.684 4.037 57.202 0.50 14.28 176 GLN A CA 1
ATOM 1461 C CA B GLN A 1 179 ? 14.686 4.014 57.178 0.50 14.61 176 GLN A CA 1
ATOM 1462 C C . GLN A 1 179 ? 14.188 4.973 56.109 1.00 14.45 176 GLN A C 1
ATOM 1463 O O . GLN A 1 179 ? 14.295 6.192 56.246 1.00 14.67 176 GLN A O 1
ATOM 1474 N N . GLY A 1 180 ? 13.630 4.435 55.034 1.00 14.33 177 GLY A N 1
ATOM 1475 C CA . GLY A 1 180 ? 13.132 5.276 53.979 1.00 13.79 177 GLY A CA 1
ATOM 1476 C C . GLY A 1 180 ? 11.923 6.085 54.439 1.00 13.48 177 GLY A C 1
ATOM 1477 O O . GLY A 1 180 ? 11.835 7.286 54.101 1.00 14.11 177 GLY A O 1
ATOM 1478 N N . LEU A 1 181 ? 10.999 5.458 55.175 1.00 13.05 178 LEU A N 1
ATOM 1479 C CA . LEU A 1 181 ? 9.858 6.206 55.681 1.00 12.71 178 LEU A CA 1
ATOM 1480 C C . LEU A 1 181 ? 10.297 7.296 56.661 1.00 12.62 178 LEU A C 1
ATOM 1481 O O . LEU A 1 181 ? 9.751 8.404 56.666 1.00 13.31 178 LEU A O 1
ATOM 1486 N N . ALA A 1 182 ? 11.280 6.993 57.505 1.00 13.16 179 ALA A N 1
ATOM 1487 C CA . ALA A 1 182 ? 11.741 7.975 58.502 1.00 14.21 179 ALA A CA 1
ATOM 1488 C C . ALA A 1 182 ? 12.340 9.181 57.753 1.00 13.94 179 ALA A C 1
ATOM 1489 O O . ALA A 1 182 ? 12.141 10.328 58.158 1.00 14.87 179 ALA A O 1
ATOM 1491 N N . GLU A 1 183 ? 13.070 8.924 56.671 1.00 12.96 180 GLU A N 1
ATOM 1492 C CA . GLU A 1 183 ? 13.642 9.980 55.840 1.00 12.68 180 GLU A CA 1
ATOM 1493 C C . GLU A 1 183 ? 12.565 10.896 55.270 1.00 13.41 180 GLU A C 1
ATOM 1494 O O . GLU A 1 183 ? 12.662 12.138 55.310 1.00 14.74 180 GLU A O 1
ATOM 1500 N N . ILE A 1 184 ? 11.510 10.280 54.767 1.00 13.40 181 ILE A N 1
ATOM 1501 C CA . ILE A 1 184 ? 10.371 11.038 54.246 1.00 13.52 181 ILE A CA 1
ATOM 1502 C C . ILE A 1 184 ? 9.737 11.872 55.320 1.00 13.81 181 ILE A C 1
ATOM 1503 O O . ILE A 1 184 ? 9.375 13.032 55.076 1.00 14.05 181 ILE A O 1
ATOM 1508 N N . ALA A 1 185 ? 9.595 11.325 56.512 1.00 13.33 182 ALA A N 1
ATOM 1509 C CA . ALA A 1 185 ? 8.958 12.054 57.611 1.00 12.85 182 ALA A CA 1
ATOM 1510 C C . ALA A 1 185 ? 9.758 13.322 57.930 1.00 14.11 182 ALA A C 1
ATOM 1511 O O . ALA A 1 185 ? 9.169 14.397 58.119 1.00 15.37 182 ALA A O 1
ATOM 1513 N N . VAL A 1 186 ? 11.069 13.194 58.050 1.00 15.15 183 VAL A N 1
ATOM 1514 C CA . VAL A 1 186 ? 11.928 14.304 58.403 1.00 14.87 183 VAL A CA 1
ATOM 1515 C C . VAL A 1 186 ? 11.945 15.331 57.263 1.00 13.85 183 VAL A C 1
ATOM 1516 O O . VAL A 1 186 ? 11.819 16.564 57.517 1.00 17.29 183 VAL A O 1
ATOM 1520 N N . GLU A 1 187 ? 12.089 14.896 56.024 1.00 14.24 184 GLU A N 1
ATOM 1521 C CA . GLU A 1 187 ? 12.081 15.835 54.919 1.00 15.03 184 GLU A CA 1
ATOM 1522 C C . GLU A 1 187 ? 10.735 16.564 54.796 1.00 15.42 184 GLU A C 1
ATOM 1523 O O . GLU A 1 187 ? 10.709 17.753 54.478 1.00 15.85 184 GLU A O 1
ATOM 1529 N N . SER A 1 188 ? 9.635 15.838 55.001 1.00 13.81 185 SER A N 1
ATOM 1530 C CA . SER A 1 188 ? 8.332 16.455 54.930 1.00 13.37 185 SER A CA 1
ATOM 1531 C C . SER A 1 188 ? 8.185 17.509 56.015 1.00 14.59 185 SER A C 1
ATOM 1532 O O . SER A 1 188 ? 7.528 18.547 55.768 1.00 16.34 185 SER A O 1
ATOM 1535 N N . ALA A 1 189 ? 8.651 17.233 57.230 1.00 14.03 186 ALA A N 1
ATOM 1536 C CA . ALA A 1 189 ? 8.623 18.235 58.309 1.00 16.97 186 ALA A CA 1
ATOM 1537 C C . ALA A 1 189 ? 9.394 19.505 57.889 1.00 16.26 186 ALA A C 1
ATOM 1538 O O . ALA A 1 189 ? 8.918 20.631 58.100 1.00 17.38 186 ALA A O 1
ATOM 1540 N N . LYS A 1 190 ? 10.561 19.316 57.290 1.00 16.05 187 LYS A N 1
ATOM 1541 C CA . LYS A 1 190 ? 11.395 20.433 56.842 1.00 16.69 187 LYS A CA 1
ATOM 1542 C C . LYS A 1 190 ? 10.695 21.203 55.743 1.00 17.50 187 LYS A C 1
ATOM 1543 O O . LYS A 1 190 ? 10.689 22.429 55.741 1.00 17.21 187 LYS A O 1
ATOM 1549 N N . SER A 1 191 ? 10.079 20.517 54.816 1.00 15.97 188 SER A N 1
ATOM 1550 C CA . SER A 1 191 ? 9.344 21.170 53.769 1.00 16.03 188 SER A CA 1
ATOM 1551 C C . SER A 1 191 ? 8.172 21.968 54.321 1.00 14.81 188 SER A C 1
ATOM 1552 O O . SER A 1 191 ? 7.977 23.147 53.927 1.00 16.33 188 SER A O 1
ATOM 1555 N N . ALA A 1 192 ? 7.403 21.365 55.223 1.00 15.42 189 ALA A N 1
ATOM 1556 C CA . ALA A 1 192 ? 6.308 22.053 55.871 1.00 16.33 189 ALA A CA 1
ATOM 1557 C C . ALA A 1 192 ? 6.794 23.356 56.519 1.00 16.82 189 ALA A C 1
ATOM 1558 O O . ALA A 1 192 ? 6.112 24.398 56.404 1.00 17.39 189 ALA A O 1
ATOM 1560 N N . LEU A 1 193 ? 7.936 23.330 57.210 1.00 16.30 190 LEU A N 1
ATOM 1561 C CA . LEU A 1 193 ? 8.517 24.575 57.778 1.00 17.39 190 LEU A CA 1
ATOM 1562 C C . LEU A 1 193 ? 8.821 25.613 56.707 1.00 16.78 190 LEU A C 1
ATOM 1563 O O . LEU A 1 193 ? 8.504 26.817 56.890 1.00 19.47 190 LEU A O 1
ATOM 1568 N N . SER A 1 194 ? 9.386 25.192 55.586 1.00 18.00 191 SER A N 1
ATOM 1569 C CA . SER A 1 194 ? 9.634 26.074 54.443 1.00 19.69 191 SER A CA 1
ATOM 1570 C C . SER A 1 194 ? 8.394 26.736 53.923 1.00 16.55 191 SER A C 1
ATOM 1571 O O . SER A 1 194 ? 8.428 27.845 53.408 1.00 18.52 191 SER A O 1
ATOM 1574 N N . PHE A 1 195 ? 7.282 26.061 54.096 1.00 17.09 192 PHE A N 1
ATOM 1575 C CA . PHE A 1 195 ? 5.997 26.551 53.598 1.00 16.97 192 PHE A CA 1
ATOM 1576 C C . PHE A 1 195 ? 5.191 27.256 54.680 1.00 16.80 192 PHE A C 1
ATOM 1577 O O . PHE A 1 195 ? 4.004 27.567 54.451 1.00 17.64 192 PHE A O 1
ATOM 1585 N N . GLY A 1 196 ? 5.805 27.540 55.811 1.00 17.06 193 GLY A N 1
ATOM 1586 C CA . GLY A 1 196 ? 5.170 28.315 56.885 1.00 17.88 193 GLY A CA 1
ATOM 1587 C C . GLY A 1 196 ? 4.211 27.573 57.814 1.00 18.98 193 GLY A C 1
ATOM 1588 O O . GLY A 1 196 ? 3.411 28.169 58.544 1.00 21.76 193 GLY A O 1
ATOM 1597 N N . ASP A 1 198 ? 3.454 24.768 60.957 1.00 19.16 195 ASP A N 1
ATOM 1598 C CA . ASP A 1 198 ? 3.963 24.274 62.213 1.00 20.86 195 ASP A CA 1
ATOM 1599 C C . ASP A 1 198 ? 3.766 22.746 62.115 1.00 20.29 195 ASP A C 1
ATOM 1600 O O . ASP A 1 198 ? 2.646 22.245 62.290 1.00 20.87 195 ASP A O 1
ATOM 1605 N N . PRO A 1 199 ? 4.843 22.002 61.795 1.00 19.26 196 PRO A N 1
ATOM 1606 C CA . PRO A 1 199 ? 4.580 20.624 61.350 1.00 18.48 196 PRO A CA 1
ATOM 1607 C C . PRO A 1 199 ? 4.261 19.659 62.459 1.00 17.26 196 PRO A C 1
ATOM 1608 O O . PRO A 1 199 ? 4.986 19.551 63.486 1.00 19.42 196 PRO A O 1
ATOM 1612 N N . LYS A 1 200 ? 3.140 18.968 62.239 1.00 18.82 197 LYS A N 1
ATOM 1613 C CA . LYS A 1 200 ? 2.727 17.882 63.112 1.00 17.08 197 LYS A CA 1
ATOM 1614 C C . LYS A 1 200 ? 2.536 16.686 62.215 1.00 15.39 197 LYS A C 1
ATOM 1615 O O . LYS A 1 200 ? 1.558 16.621 61.472 1.00 16.10 197 LYS A O 1
ATOM 1621 N N . VAL A 1 201 ? 3.519 15.773 62.268 1.00 15.91 198 VAL A N 1
ATOM 1622 C CA . VAL A 1 201 ? 3.681 14.728 61.255 1.00 15.75 198 VAL A CA 1
ATOM 1623 C C . VAL A 1 201 ? 3.207 13.373 61.809 1.00 15.67 198 VAL A C 1
ATOM 1624 O O . VAL A 1 201 ? 3.761 12.898 62.782 1.00 17.49 198 VAL A O 1
ATOM 1628 N N . ALA A 1 202 ? 2.178 12.808 61.198 1.00 13.74 199 ALA A N 1
ATOM 1629 C CA . ALA A 1 202 ? 1.622 11.504 61.533 1.00 14.36 199 ALA A CA 1
ATOM 1630 C C . ALA A 1 202 ? 2.092 10.484 60.537 1.00 13.75 199 ALA A C 1
ATOM 1631 O O . ALA A 1 202 ? 1.933 10.660 59.331 1.00 15.10 199 ALA A O 1
ATOM 1641 N N . LEU A 1 204 ? 1.343 7.045 59.097 1.00 13.84 201 LEU A N 1
ATOM 1642 C CA . LEU A 1 204 ? 0.109 6.284 58.962 1.00 12.77 201 LEU A CA 1
ATOM 1643 C C . LEU A 1 204 ? 0.298 4.786 58.799 1.00 13.30 201 LEU A C 1
ATOM 1644 O O . LEU A 1 204 ? 1.297 4.316 58.292 1.00 13.35 201 LEU A O 1
ATOM 1649 N N . SER A 1 205 ? -0.732 4.053 59.204 1.00 14.11 202 SER A N 1
ATOM 1650 C CA . SER A 1 205 ? -0.795 2.610 59.095 1.00 13.21 202 SER A CA 1
ATOM 1651 C C . SER A 1 205 ? -2.263 2.189 59.170 1.00 13.51 202 SER A C 1
ATOM 1652 O O . SER A 1 205 ? -3.156 3.019 59.265 1.00 14.82 202 SER A O 1
ATOM 1655 N N . PHE A 1 206 ? -2.508 0.861 59.180 1.00 14.00 203 PHE A N 1
ATOM 1656 C CA . PHE A 1 206 ? -3.800 0.285 59.517 1.00 15.45 203 PHE A CA 1
ATOM 1657 C C . PHE A 1 206 ? -3.942 -0.004 61.004 1.00 14.53 203 PHE A C 1
ATOM 1658 O O . PHE A 1 206 ? -5.027 -0.416 61.452 1.00 19.15 203 PHE A O 1
ATOM 1666 N N . SER A 1 207 ? -2.881 0.246 61.767 1.00 14.89 204 SER A N 1
ATOM 1667 C CA . SER A 1 207 ? -2.822 0.120 63.199 1.00 15.81 204 SER A CA 1
ATOM 1668 C C . SER A 1 207 ? -2.710 1.520 63.800 1.00 15.07 204 SER A C 1
ATOM 1669 O O . SER A 1 207 ? -2.094 2.408 63.220 1.00 16.38 204 SER A O 1
ATOM 1672 N N . THR A 1 208 ? -3.271 1.682 64.992 1.00 16.26 205 THR A N 1
ATOM 1673 C CA . THR A 1 208 ? -2.991 2.836 65.846 1.00 16.78 205 THR A CA 1
ATOM 1674 C C . THR A 1 208 ? -2.344 2.354 67.126 1.00 18.19 205 THR A C 1
ATOM 1675 O O . THR A 1 208 ? -2.960 1.581 67.882 1.00 20.13 205 THR A O 1
ATOM 1679 N N . LYS A 1 209 ? -1.112 2.801 67.380 1.00 18.79 206 LYS A N 1
ATOM 1680 C CA . LYS A 1 209 ? -0.399 2.550 68.633 1.00 19.86 206 LYS A CA 1
ATOM 1681 C C . LYS A 1 209 ? -0.536 1.106 69.118 1.00 19.25 206 LYS A C 1
ATOM 1682 O O . LYS A 1 209 ? -0.943 0.847 70.269 1.00 24.48 206 LYS A O 1
ATOM 1688 N N . GLY A 1 210 ? -0.193 0.181 68.230 1.00 20.38 207 GLY A N 1
ATOM 1689 C CA . GLY A 1 210 ? -0.119 -1.247 68.570 1.00 22.09 207 GLY A CA 1
ATOM 1690 C C . GLY A 1 210 ? -1.421 -2.021 68.492 1.00 20.02 207 GLY A C 1
ATOM 1691 O O . GLY A 1 210 ? -1.483 -3.174 68.951 1.00 23.09 207 GLY A O 1
ATOM 1692 N N . SER A 1 211 ? -2.463 -1.416 67.923 1.00 20.08 208 SER A N 1
ATOM 1693 C CA . SER A 1 211 ? -3.786 -2.075 67.810 1.00 20.16 208 SER A CA 1
ATOM 1694 C C . SER A 1 211 ? -3.746 -3.285 66.872 1.00 22.02 208 SER A C 1
ATOM 1695 O O . SER A 1 211 ? -4.605 -4.151 66.996 1.00 23.78 208 SER A O 1
ATOM 1698 N N . ALA A 1 212 ? -2.770 -3.339 65.958 1.00 20.99 209 ALA A N 1
ATOM 1699 C CA . ALA A 1 212 ? -2.551 -4.530 65.122 1.00 18.41 209 ALA A CA 1
ATOM 1700 C C . ALA A 1 212 ? -1.087 -4.890 65.097 1.00 20.51 209 ALA A C 1
ATOM 1701 O O . ALA A 1 212 ? -0.249 -4.080 65.486 1.00 22.90 209 ALA A O 1
ATOM 1703 N N . LYS A 1 213 ? -0.776 -6.129 64.721 1.00 21.20 210 LYS A N 1
ATOM 1704 C CA . LYS A 1 213 ? 0.566 -6.639 64.704 1.00 24.91 210 LYS A CA 1
ATOM 1705 C C . LYS A 1 213 ? 0.771 -7.239 63.319 1.00 23.97 210 LYS A C 1
ATOM 1706 O O . LYS A 1 213 ? -0.039 -8.066 62.884 1.00 27.21 210 LYS A O 1
ATOM 1712 N N . SER A 1 214 ? 1.821 -6.821 62.627 1.00 19.53 211 SER A N 1
ATOM 1713 C CA . SER A 1 214 ? 2.210 -7.366 61.358 1.00 17.93 211 SER A CA 1
ATOM 1714 C C . SER A 1 214 ? 3.553 -6.720 61.000 1.00 18.13 211 SER A C 1
ATOM 1715 O O . SER A 1 214 ? 3.949 -5.711 61.597 1.00 18.87 211 SER A O 1
ATOM 1718 N N . ASP A 1 215 ? 4.209 -7.273 59.993 1.00 17.44 212 ASP A N 1
ATOM 1719 C CA . ASP A 1 215 ? 5.474 -6.738 59.586 1.00 18.91 212 ASP A CA 1
ATOM 1720 C C . ASP A 1 215 ? 5.328 -5.265 59.153 1.00 16.16 212 ASP A C 1
ATOM 1721 O O . ASP A 1 215 ? 6.222 -4.470 59.457 1.00 17.94 212 ASP A O 1
ATOM 1726 N N . ASP A 1 216 ? 4.264 -4.935 58.429 1.00 16.28 213 ASP A N 1
ATOM 1727 C CA . ASP A 1 216 ? 4.024 -3.562 57.948 1.00 18.52 213 ASP A CA 1
ATOM 1728 C C . ASP A 1 216 ? 3.769 -2.616 59.116 1.00 16.03 213 ASP A C 1
ATOM 1729 O O . ASP A 1 216 ? 4.125 -1.445 59.053 1.00 17.15 213 ASP A O 1
ATOM 1734 N N . VAL A 1 217 ? 3.190 -3.096 60.211 1.00 15.64 214 VAL A N 1
ATOM 1735 C CA . VAL A 1 217 ? 2.976 -2.250 61.370 1.00 17.26 214 VAL A CA 1
ATOM 1736 C C . VAL A 1 217 ? 4.323 -1.970 62.053 1.00 15.75 214 VAL A C 1
ATOM 1737 O O . VAL A 1 217 ? 4.677 -0.825 62.342 1.00 16.26 214 VAL A O 1
ATOM 1741 N N . THR A 1 218 ? 5.115 -3.027 62.242 1.00 16.61 215 THR A N 1
ATOM 1742 C CA . THR A 1 218 ? 6.451 -2.876 62.804 1.00 17.36 215 THR A CA 1
ATOM 1743 C C . THR A 1 218 ? 7.297 -1.884 61.975 1.00 15.97 215 THR A C 1
ATOM 1744 O O . THR A 1 218 ? 7.987 -1.046 62.531 1.00 17.25 215 THR A O 1
ATOM 1748 N N . LYS A 1 219 ? 7.192 -1.958 60.667 1.00 14.79 216 LYS A N 1
ATOM 1749 C CA . LYS A 1 219 ? 7.889 -1.059 59.780 1.00 15.74 216 LYS A CA 1
ATOM 1750 C C . LYS A 1 219 ? 7.613 0.407 60.121 1.00 15.40 216 LYS A C 1
ATOM 1751 O O . LYS A 1 219 ? 8.535 1.241 60.217 1.00 16.56 216 LYS A O 1
ATOM 1757 N N . VAL A 1 220 ? 6.353 0.726 60.309 1.00 15.63 217 VAL A N 1
ATOM 1758 C CA . VAL A 1 220 ? 6.017 2.118 60.624 1.00 14.07 217 VAL A CA 1
ATOM 1759 C C . VAL A 1 220 ? 6.415 2.491 62.060 1.00 14.17 217 VAL A C 1
ATOM 1760 O O . VAL A 1 220 ? 6.916 3.596 62.283 1.00 15.05 217 VAL A O 1
ATOM 1764 N N . GLN A 1 221 ? 6.245 1.584 63.040 1.00 16.78 218 GLN A N 1
ATOM 1765 C CA . GLN A 1 221 ? 6.674 1.844 64.408 1.00 15.83 218 GLN A CA 1
ATOM 1766 C C . GLN A 1 221 ? 8.163 2.174 64.462 1.00 16.18 218 GLN A C 1
ATOM 1767 O O . GLN A 1 221 ? 8.587 3.114 65.159 1.00 18.33 218 GLN A O 1
ATOM 1773 N N . GLU A 1 222 ? 8.979 1.380 63.772 1.00 16.44 219 GLU A N 1
ATOM 1774 C CA . GLU A 1 222 ? 10.429 1.596 63.762 1.00 18.71 219 GLU A CA 1
ATOM 1775 C C . GLU A 1 222 ? 10.731 2.936 63.037 1.00 16.57 219 GLU A C 1
ATOM 1776 O O . GLU A 1 222 ? 11.673 3.641 63.432 1.00 17.59 219 GLU A O 1
ATOM 1782 N N . ALA A 1 223 ? 9.979 3.255 61.967 1.00 14.11 220 ALA A N 1
ATOM 1783 C CA . ALA A 1 223 ? 10.182 4.524 61.253 1.00 13.47 220 ALA A CA 1
ATOM 1784 C C . ALA A 1 223 ? 9.947 5.710 62.170 1.00 15.41 220 ALA A C 1
ATOM 1785 O O . ALA A 1 223 ? 10.687 6.694 62.095 1.00 15.44 220 ALA A O 1
ATOM 1787 N N . VAL A 1 224 ? 8.937 5.621 63.037 1.00 15.44 221 VAL A N 1
ATOM 1788 C CA . VAL A 1 224 ? 8.630 6.703 63.987 1.00 16.63 221 VAL A CA 1
ATOM 1789 C C . VAL A 1 224 ? 9.825 6.948 64.905 1.00 16.95 221 VAL A C 1
ATOM 1790 O O . VAL A 1 224 ? 10.230 8.097 65.092 1.00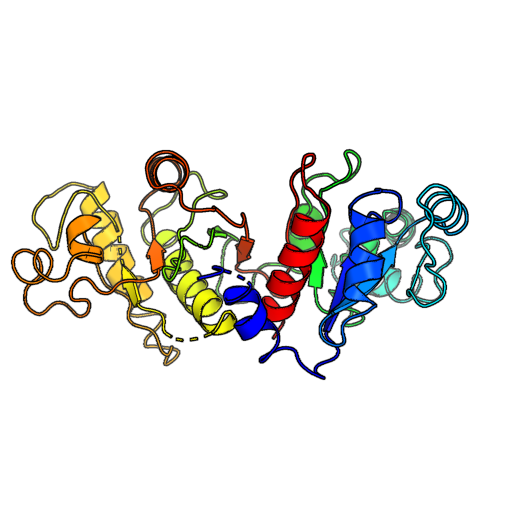 19.15 221 VAL A O 1
ATOM 1794 N N . LYS A 1 225 ? 10.407 5.875 65.446 1.00 17.19 222 LYS A N 1
ATOM 1795 C CA . LYS A 1 225 ? 11.585 5.977 66.318 1.00 19.53 222 LYS A CA 1
ATOM 1796 C C . LYS A 1 225 ? 12.739 6.638 65.603 1.00 19.86 222 LYS A C 1
ATOM 1797 O O . LYS A 1 225 ? 13.390 7.559 66.103 1.00 19.75 222 LYS A O 1
ATOM 1803 N N . LEU A 1 226 ? 13.014 6.205 64.400 1.00 17.15 223 LEU A N 1
ATOM 1804 C CA . LEU A 1 226 ? 14.148 6.755 63.653 1.00 17.85 223 LEU A CA 1
ATO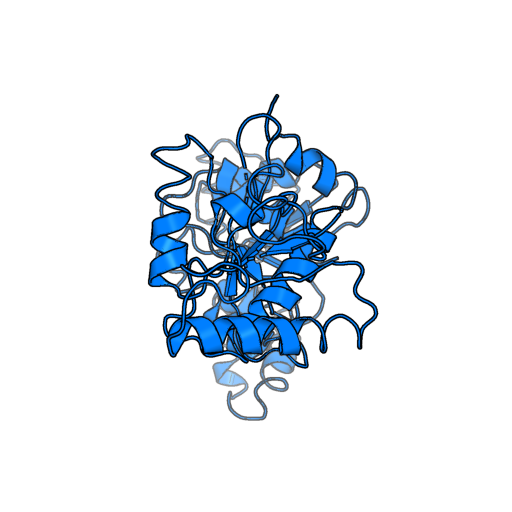M 1805 C C . LEU A 1 226 ? 13.935 8.214 63.292 1.00 20.51 223 LEU A C 1
ATOM 1806 O O . LEU A 1 226 ? 14.879 9.034 63.371 1.00 21.41 223 LEU A O 1
ATOM 1811 N N . ALA A 1 227 ? 12.705 8.551 62.908 1.00 16.84 224 ALA A N 1
ATOM 1812 C CA . ALA A 1 227 ? 12.381 9.936 62.539 1.00 17.63 224 ALA A CA 1
ATOM 1813 C C . ALA A 1 227 ? 12.456 10.859 63.717 1.00 18.46 224 ALA A C 1
ATOM 1814 O O . ALA A 1 227 ? 13.026 11.966 63.607 1.00 19.78 224 ALA A O 1
ATOM 1816 N N . GLN A 1 228 ? 12.002 10.393 64.863 1.00 20.82 225 GLN A N 1
ATOM 1817 C CA . GLN A 1 228 ? 12.087 11.204 66.069 1.00 22.42 225 GLN A CA 1
ATOM 1818 C C . GLN A 1 228 ? 13.542 11.428 66.446 1.00 23.96 225 GLN A C 1
ATOM 1819 O O . GLN A 1 228 ? 13.896 12.541 66.866 1.00 26.59 225 GLN A O 1
ATOM 1825 N N . GLN A 1 229 ? 14.361 10.381 66.302 1.00 24.90 226 GLN A N 1
ATOM 1826 C CA A GLN A 1 229 ? 15.791 10.440 66.616 0.60 26.13 226 GLN A CA 1
ATOM 1827 C CA B GLN A 1 229 ? 15.778 10.452 66.628 0.40 26.68 226 GLN A CA 1
ATOM 1828 C C . GLN A 1 229 ? 16.470 11.495 65.743 1.00 26.99 226 GLN A C 1
ATOM 1829 O O . GLN A 1 229 ? 17.218 12.321 66.243 1.00 33.10 226 GLN A O 1
ATOM 1840 N N . LYS A 1 230 ? 16.199 11.444 64.434 1.00 24.44 227 LYS A N 1
ATOM 1841 C CA . LYS A 1 230 ? 16.797 12.388 63.472 1.00 26.66 227 LYS A CA 1
ATOM 1842 C C . LYS A 1 230 ? 16.316 13.835 63.742 1.00 27.04 227 LYS A C 1
ATOM 1843 O O . LYS A 1 230 ? 17.139 14.762 63.806 1.00 35.01 227 LYS A O 1
ATOM 1849 N N . ALA A 1 231 ? 15.018 14.003 64.010 1.00 29.20 228 ALA A N 1
ATOM 1850 C CA . ALA A 1 231 ? 14.449 15.312 64.367 1.00 27.92 228 ALA A CA 1
ATOM 1851 C C . ALA A 1 231 ? 15.038 15.924 65.651 1.00 34.21 228 ALA A C 1
ATOM 1852 O O . ALA A 1 231 ? 15.384 17.124 65.651 1.00 40.45 228 ALA A O 1
ATOM 1854 N N . GLU A 1 232 ? 15.119 15.122 66.719 1.00 36.90 229 GLU A N 1
ATOM 1855 C CA A GLU A 1 232 ? 15.604 15.590 68.010 0.60 39.90 229 GLU A CA 1
ATOM 1856 C CA B GLU A 1 232 ? 15.629 15.559 68.024 0.40 39.50 229 GLU A CA 1
ATOM 1857 C C . GLU A 1 232 ? 17.071 15.940 67.888 1.00 36.04 229 GLU A C 1
ATOM 1858 O O . GLU A 1 232 ? 17.500 16.945 68.456 1.00 43.68 229 GLU A O 1
ATOM 1869 N N . GLU A 1 233 ? 17.816 15.127 67.133 1.00 39.33 230 GLU A N 1
ATOM 1870 C CA . GLU A 1 233 ? 19.242 15.400 66.900 1.00 42.40 230 GLU A CA 1
ATOM 1871 C C . GLU A 1 233 ? 19.412 16.844 66.445 1.00 39.98 230 GLU A C 1
ATOM 1872 O O . GLU A 1 233 ? 20.281 17.575 66.949 1.00 40.75 230 GLU A O 1
ATOM 1878 N N . GLU A 1 234 ? 18.560 17.248 65.502 1.00 34.55 231 GLU A N 1
ATOM 1879 C CA . GLU A 1 234 ? 18.693 18.532 64.826 1.00 32.76 231 GLU A CA 1
ATOM 1880 C C . GLU A 1 234 ? 17.835 19.620 65.427 1.00 27.87 231 GLU A C 1
ATOM 1881 O O . GLU A 1 234 ? 17.754 20.689 64.889 1.00 36.86 231 GLU A O 1
ATOM 1887 N N . LYS A 1 235 ? 17.209 19.333 66.555 1.00 32.16 232 LYS A N 1
ATOM 1888 C CA . LYS A 1 235 ? 16.307 20.250 67.204 1.00 34.02 232 LYS A CA 1
ATOM 1889 C C . LYS A 1 235 ? 15.319 20.826 66.180 1.00 33.28 232 LYS A C 1
ATOM 1890 O O . LYS A 1 235 ? 15.088 22.024 66.140 1.00 34.97 232 LYS A O 1
ATOM 1896 N N . LEU A 1 236 ? 14.760 19.950 65.346 1.00 30.58 233 LEU A N 1
ATOM 1897 C CA . LEU A 1 236 ? 13.755 20.344 64.399 1.00 26.87 233 LEU A CA 1
ATOM 1898 C C . LEU A 1 236 ? 12.517 20.825 65.165 1.00 27.48 233 LEU A C 1
ATOM 1899 O O . LEU A 1 236 ? 12.060 20.209 66.117 1.00 30.82 233 LEU A O 1
ATOM 1904 N N . GLU A 1 237 ? 11.952 21.925 64.732 1.00 26.69 234 GLU A N 1
ATOM 1905 C CA . GLU A 1 237 ? 10.729 22.446 65.322 1.00 31.61 234 GLU A CA 1
ATOM 1906 C C . GLU A 1 237 ? 9.517 21.743 64.716 1.00 28.03 234 GLU A C 1
ATOM 1907 O O . GLU A 1 237 ? 8.737 22.321 63.984 1.00 28.58 234 GLU A O 1
ATOM 1913 N N . ALA A 1 238 ? 9.352 20.486 65.097 1.00 24.46 235 ALA A N 1
ATOM 1914 C CA . ALA A 1 238 ? 8.330 19.607 64.526 1.00 20.55 235 ALA A CA 1
ATOM 1915 C C . ALA A 1 238 ? 8.035 18.502 65.527 1.00 22.40 235 ALA A C 1
ATOM 1916 O O . ALA A 1 238 ? 8.881 18.169 66.373 1.00 24.39 235 ALA A O 1
ATOM 1918 N N . ILE A 1 239 ? 6.808 17.970 65.436 1.00 18.60 236 ILE A N 1
ATOM 1919 C CA . ILE A 1 239 ? 6.445 16.778 66.170 1.00 19.45 236 ILE A CA 1
ATOM 1920 C C . ILE A 1 239 ? 6.207 15.686 65.121 1.00 17.47 236 ILE A C 1
ATOM 1921 O O . ILE A 1 239 ? 5.543 15.906 64.101 1.00 19.51 236 ILE A O 1
ATOM 1926 N N . ILE A 1 240 ? 6.828 14.531 65.352 1.00 18.57 237 ILE A N 1
ATOM 1927 C CA . ILE A 1 240 ? 6.631 13.348 64.508 1.00 17.32 237 ILE A CA 1
ATOM 1928 C C . ILE A 1 240 ? 6.198 12.206 65.398 1.00 17.76 237 ILE A C 1
ATOM 1929 O O . ILE A 1 240 ? 6.809 11.956 66.454 1.00 20.19 237 ILE A O 1
ATOM 1934 N N . ASP A 1 241 ? 5.078 11.571 65.019 1.00 16.50 238 ASP A N 1
ATOM 1935 C CA . ASP A 1 241 ? 4.517 10.502 65.859 1.00 17.34 238 ASP A CA 1
ATOM 1936 C C . ASP A 1 241 ? 3.736 9.479 64.988 1.00 15.63 238 ASP A C 1
ATOM 1937 O O . ASP A 1 241 ? 3.430 9.724 63.812 1.00 16.81 238 ASP A O 1
ATOM 1942 N N . GLY A 1 242 ? 3.489 8.336 65.612 1.00 17.18 239 GLY A N 1
ATOM 1943 C CA . GLY A 1 242 ? 2.796 7.231 64.979 1.00 17.21 239 GLY A CA 1
ATOM 1944 C C . GLY A 1 242 ? 3.019 5.975 65.777 1.00 16.50 239 GLY A C 1
ATOM 1945 O O . GLY A 1 242 ? 3.599 6.018 66.852 1.00 17.64 239 GLY A O 1
ATOM 1946 N N . GLU A 1 243 ? 2.551 4.845 65.276 1.00 16.69 240 GLU A N 1
ATOM 1947 C CA . GLU A 1 243 ? 1.741 4.737 64.070 1.00 16.86 240 GLU A CA 1
ATOM 1948 C C . GLU A 1 243 ? 0.295 5.078 64.356 1.00 15.30 240 GLU A C 1
ATOM 1949 O O . GLU A 1 243 ? -0.224 4.751 65.412 1.00 17.83 240 GLU A O 1
ATOM 1955 N N . PHE A 1 244 ? -0.354 5.688 63.355 1.00 13.99 241 PHE A N 1
ATOM 1956 C CA . PHE A 1 244 ? -1.755 6.099 63.466 1.00 14.54 241 PHE A CA 1
ATOM 1957 C C . PHE A 1 244 ? -2.572 5.640 62.279 1.00 14.70 241 PHE A C 1
ATOM 1958 O O . PHE A 1 244 ? -2.150 5.803 61.148 1.00 15.38 241 PHE A O 1
ATOM 1966 N N . GLN A 1 245 ? -3.798 5.205 62.516 1.00 14.01 242 GLN A N 1
ATOM 1967 C CA . GLN A 1 245 ? -4.741 5.145 61.428 1.00 14.20 242 GLN A CA 1
ATOM 1968 C C . GLN A 1 245 ? -5.131 6.598 61.059 1.00 14.17 242 GLN A C 1
ATOM 1969 O O . GLN A 1 245 ? -4.933 7.532 61.876 1.00 16.49 242 GLN A O 1
ATOM 1975 N N . PHE A 1 246 ? -5.680 6.781 59.871 1.00 14.02 243 PHE A N 1
ATOM 1976 C CA . PHE A 1 246 ? -5.887 8.140 59.376 1.00 14.93 243 PHE A CA 1
ATOM 1977 C C . PHE A 1 246 ? -6.818 8.944 60.299 1.00 15.90 243 PHE A C 1
ATOM 1978 O O . PHE A 1 246 ? -6.574 10.118 60.606 1.00 16.78 243 PHE A O 1
ATOM 1986 N N . ASP A 1 247 ? -7.906 8.316 60.742 1.00 16.48 244 ASP A N 1
ATOM 1987 C CA . ASP A 1 247 ? -8.813 9.004 61.673 1.00 16.65 244 ASP A CA 1
ATOM 1988 C C . ASP A 1 247 ? -8.140 9.348 63.015 1.00 17.00 244 ASP A C 1
ATOM 1989 O O . ASP A 1 247 ? -8.346 10.467 63.525 1.00 19.27 244 ASP A O 1
ATOM 1994 N N . ALA A 1 248 ? -7.284 8.481 63.565 1.00 16.61 245 ALA A N 1
ATOM 1995 C CA . ALA A 1 248 ? -6.598 8.770 64.808 1.00 16.53 245 ALA A CA 1
ATOM 1996 C C . ALA A 1 248 ? -5.604 9.960 64.609 1.00 17.02 245 ALA A C 1
ATOM 1997 O O . ALA A 1 248 ? -5.261 10.622 65.582 1.00 19.45 245 ALA A O 1
ATOM 1999 N N . ALA A 1 249 ? -5.122 10.184 63.373 1.00 16.33 246 ALA A N 1
ATOM 2000 C CA . ALA A 1 249 ? -4.180 11.238 63.107 1.00 15.78 246 ALA A CA 1
ATOM 2001 C C . ALA A 1 249 ? -4.854 12.621 63.005 1.00 16.79 246 ALA A C 1
ATOM 2002 O O . ALA A 1 249 ? -4.204 13.638 63.278 1.00 19.44 246 ALA A O 1
ATOM 2004 N N . ILE A 1 250 ? -6.120 12.649 62.603 1.00 16.42 247 ILE A N 1
ATOM 2005 C CA . ILE A 1 250 ? -6.777 13.898 62.205 1.00 17.04 247 ILE A CA 1
ATOM 2006 C C . ILE A 1 250 ? -8.064 14.218 62.954 1.00 17.94 247 ILE A C 1
ATOM 2007 O O . ILE A 1 250 ? -8.617 15.295 62.739 1.00 20.30 247 ILE A O 1
ATOM 2012 N N . VAL A 1 251 ? -8.534 13.309 63.822 1.00 17.27 248 VAL A N 1
ATOM 2013 C CA . VAL A 1 251 ? -9.746 13.496 64.583 1.00 20.92 248 VAL A CA 1
ATOM 2014 C C . VAL A 1 251 ? -9.402 13.428 66.075 1.00 22.06 248 VAL A C 1
ATOM 2015 O O . VAL A 1 251 ? -9.121 12.368 66.630 1.00 20.86 248 VAL A O 1
ATOM 2019 N N . PRO A 1 252 ? -9.444 14.572 66.779 1.00 21.81 249 PRO A N 1
ATOM 2020 C CA . PRO A 1 252 ? -9.055 14.582 68.198 1.00 21.92 249 PRO A CA 1
ATOM 2021 C C . PRO A 1 252 ? -9.749 13.535 69.083 1.00 20.27 249 PRO A C 1
ATOM 2022 O O . PRO A 1 252 ? -9.088 12.921 69.958 1.00 24.27 249 PRO A O 1
ATOM 2026 N N . GLY A 1 253 ? -11.061 13.321 68.856 1.00 22.36 250 GLY A N 1
ATOM 2027 C CA . GLY A 1 253 ? -11.849 12.404 69.681 1.00 22.63 250 GLY A CA 1
ATOM 2028 C C . GLY A 1 253 ? -11.385 10.965 69.489 1.00 20.35 250 GLY A C 1
ATOM 2029 O O . GLY A 1 253 ? -11.369 10.171 70.429 1.00 26.51 250 GLY A O 1
ATOM 2030 N N . VAL A 1 254 ? -10.980 10.646 68.255 1.00 21.74 251 VAL A N 1
ATOM 2031 C CA . VAL A 1 254 ? -10.414 9.308 67.956 1.00 19.44 251 VAL A CA 1
ATOM 2032 C C . VAL A 1 254 ? -9.050 9.140 68.584 1.00 20.30 251 VAL A C 1
ATOM 2033 O O . VAL A 1 254 ? -8.765 8.116 69.186 1.00 22.43 251 VAL A O 1
ATOM 2037 N N . ALA A 1 255 ? -8.209 10.156 68.454 1.00 20.03 252 ALA A N 1
ATOM 2038 C CA . ALA A 1 255 ? -6.898 10.156 69.083 1.00 22.57 252 ALA A CA 1
ATOM 2039 C C . ALA A 1 255 ? -6.961 9.963 70.580 1.00 22.16 252 ALA A C 1
ATOM 2040 O O . ALA A 1 255 ? -6.136 9.225 71.173 1.00 23.65 252 ALA A O 1
ATOM 2042 N N . GLU A 1 256 ? -7.937 10.615 71.222 1.00 24.58 253 GLU A N 1
ATOM 2043 C CA A GLU A 1 256 ? -8.106 10.541 72.656 0.60 24.20 253 GLU A CA 1
ATOM 2044 C CA B GLU A 1 256 ? -8.046 10.525 72.661 0.40 23.96 253 GLU A CA 1
ATOM 2045 C C . GLU A 1 256 ? -8.439 9.104 73.085 1.00 24.73 253 GLU A C 1
ATOM 2046 O O . GLU A 1 256 ? -7.970 8.630 74.114 1.00 28.95 253 GLU A O 1
ATOM 2057 N N . LYS A 1 257 ? -9.258 8.428 72.286 1.00 27.77 254 LYS A N 1
ATOM 2058 C CA A LYS A 1 257 ? -9.666 7.048 72.589 0.60 29.24 254 LYS A CA 1
ATOM 2059 C CA B LYS A 1 257 ? -9.688 7.054 72.573 0.40 29.26 254 LYS A CA 1
ATOM 2060 C C . LYS A 1 257 ? -8.623 6.013 72.208 1.00 24.85 254 LYS A C 1
ATOM 2061 O O . LYS A 1 257 ? -8.388 5.070 72.965 1.00 29.48 254 LYS A O 1
ATOM 2072 N N . LYS A 1 258 ? -8.013 6.184 71.042 1.00 24.20 255 LYS A N 1
ATOM 2073 C CA . LYS A 1 258 ? -7.113 5.151 70.477 1.00 23.32 255 LYS A CA 1
ATOM 2074 C C . LYS A 1 258 ? -5.624 5.395 70.700 1.00 21.26 255 LYS A C 1
ATOM 2075 O O . LYS A 1 258 ? -4.816 4.467 70.614 1.00 23.50 255 LYS A O 1
ATOM 2081 N N . ALA A 1 259 ? -5.259 6.643 70.982 1.00 22.87 256 ALA A N 1
ATOM 2082 C CA . ALA A 1 259 ? -3.854 7.024 71.205 1.00 23.19 256 ALA A CA 1
ATOM 2083 C C . ALA A 1 259 ? -3.697 7.952 72.405 1.00 22.19 256 ALA A C 1
ATOM 2084 O O . ALA A 1 259 ? -3.093 9.035 72.296 1.00 22.74 256 ALA A O 1
ATOM 2086 N N . PRO A 1 260 ? -4.218 7.534 73.568 1.00 22.79 257 PRO A N 1
ATOM 2087 C CA . PRO A 1 260 ? -4.194 8.397 74.730 1.00 25.58 257 PRO A CA 1
ATOM 2088 C C . PRO A 1 260 ? -2.769 8.791 75.099 1.00 24.19 257 PRO A C 1
ATOM 2089 O O . PRO A 1 260 ? -1.840 7.967 75.074 1.00 29.07 257 PRO A O 1
ATOM 2093 N N . GLY A 1 261 ? -2.590 10.066 75.373 1.00 25.51 258 GLY A N 1
ATOM 2094 C CA . GLY A 1 261 ? -1.278 10.584 75.771 1.00 30.82 258 GLY A CA 1
ATOM 2095 C C . GLY A 1 261 ? -0.197 10.590 74.704 1.00 33.28 258 GLY A C 1
ATOM 2096 O O . GLY A 1 261 ? 0.969 10.873 75.012 1.00 36.20 258 GLY A O 1
ATOM 2097 N N . ALA A 1 262 ? -0.562 10.270 73.455 1.00 29.46 259 ALA A N 1
ATOM 2098 C CA . ALA A 1 262 ? 0.375 10.400 72.336 1.00 25.55 259 ALA A CA 1
ATOM 2099 C C . ALA A 1 262 ? 0.733 11.879 72.118 1.00 23.72 259 ALA A C 1
ATOM 2100 O O . ALA A 1 262 ? 0.009 12.777 72.554 1.00 28.78 259 ALA A O 1
ATOM 2102 N N . LYS A 1 263 ? 1.845 12.093 71.404 1.00 24.11 260 LYS A N 1
ATOM 2103 C CA . LYS A 1 263 ? 2.379 13.426 71.132 1.00 23.97 260 LYS A CA 1
ATOM 2104 C C . LYS A 1 263 ? 1.457 14.189 70.210 1.00 23.48 260 LYS A C 1
ATOM 2105 O O . LYS A 1 263 ? 1.385 15.431 70.283 1.00 27.72 260 LYS A O 1
ATOM 2111 N N . LEU A 1 264 ? 0.803 13.477 69.295 1.00 23.33 261 LEU A N 1
ATOM 2112 C CA . LEU A 1 264 ? -0.253 14.070 68.467 1.00 22.14 261 LEU A CA 1
ATOM 2113 C C . LEU A 1 264 ? -1.605 13.626 68.992 1.00 21.50 261 LEU A C 1
ATOM 2114 O O . LEU A 1 264 ? -1.767 12.492 69.410 1.00 26.01 261 LEU A O 1
ATOM 2119 N N . GLN A 1 265 ? -2.565 14.553 68.972 1.00 22.37 262 GLN A N 1
ATOM 2120 C CA . GLN A 1 265 ? -3.937 14.319 69.454 1.00 23.75 262 GLN A CA 1
ATOM 2121 C C . GLN A 1 265 ? -4.941 14.738 68.387 1.00 22.99 262 GLN A C 1
ATOM 2122 O O . GLN A 1 265 ? -5.778 15.577 68.541 1.00 23.63 262 GLN A O 1
ATOM 2128 N N . GLY A 1 266 ? -4.808 14.117 67.236 1.00 22.32 263 GLY A N 1
ATOM 2129 C CA . GLY A 1 266 ? -5.733 14.330 66.132 1.00 20.66 263 GLY A CA 1
ATOM 2130 C C . GLY A 1 266 ? -5.547 15.643 65.424 1.00 20.04 263 GLY A C 1
ATOM 2131 O O . GLY A 1 266 ? -6.439 16.118 64.748 1.00 21.80 263 GLY A O 1
ATOM 2132 N N . ASP A 1 267 ? -4.332 16.181 65.545 1.00 20.90 264 ASP A N 1
ATOM 2133 C CA . ASP A 1 267 ? -4.000 17.485 65.035 1.00 20.44 264 ASP A CA 1
ATOM 2134 C C . ASP A 1 267 ? -2.847 17.473 64.026 1.00 18.93 264 ASP A C 1
ATOM 2135 O O . ASP A 1 267 ? -2.164 18.467 63.819 1.00 19.74 264 ASP A O 1
ATOM 2140 N N . ALA A 1 268 ? -2.623 16.334 63.399 1.00 17.87 265 ALA A N 1
ATOM 2141 C CA . ALA A 1 268 ? -1.620 16.235 62.340 1.00 15.90 265 ALA A CA 1
ATOM 2142 C C . ALA A 1 268 ? -1.997 17.144 61.154 1.00 16.46 265 ALA A C 1
ATOM 2143 O O . ALA A 1 268 ? -3.133 17.244 60.760 1.00 17.88 265 ALA A O 1
ATOM 2145 N N . ASN A 1 269 ? -0.981 17.738 60.550 1.00 17.28 266 ASN A N 1
ATOM 2146 C CA . ASN A 1 269 ? -1.112 18.419 59.293 1.00 16.77 266 ASN A CA 1
ATOM 2147 C C . ASN A 1 269 ? -0.187 17.918 58.183 1.00 15.14 266 ASN A C 1
ATOM 2148 O O . ASN A 1 269 ? -0.272 18.387 57.049 1.00 15.03 266 ASN A O 1
ATOM 2153 N N . VAL A 1 270 ? 0.671 16.951 58.514 1.00 16.27 267 VAL A N 1
ATOM 2154 C CA . VAL A 1 270 ? 1.585 16.330 57.549 1.00 14.74 267 VAL A CA 1
ATOM 2155 C C . VAL A 1 270 ? 1.367 14.822 57.755 1.00 14.08 267 VAL A C 1
ATOM 2156 O O . VAL A 1 270 ? 1.401 14.364 58.878 1.00 15.23 267 VAL A O 1
ATOM 2160 N N . PHE A 1 271 ? 1.148 14.118 56.666 1.00 13.45 268 PHE A N 1
ATOM 2161 C CA . PHE A 1 271 ? 0.765 12.714 56.672 1.00 13.51 268 PHE A CA 1
ATOM 2162 C C . PHE A 1 271 ? 1.750 11.940 55.827 1.00 14.00 268 PHE A C 1
ATOM 2163 O O . PHE A 1 271 ? 1.845 12.164 54.604 1.00 15.55 268 PHE A O 1
ATOM 2171 N N . VAL A 1 272 ? 2.446 11.006 56.484 1.00 13.60 269 VAL A N 1
ATOM 2172 C CA . VAL A 1 272 ? 3.407 10.125 55.799 1.00 13.43 269 VAL A CA 1
ATOM 2173 C C . VAL A 1 272 ? 2.771 8.745 55.649 1.00 11.82 269 VAL A C 1
ATOM 2174 O O . VAL A 1 272 ? 2.494 8.068 56.642 1.00 13.61 269 VAL A O 1
ATOM 2178 N N . PHE A 1 273 ? 2.567 8.395 54.394 1.00 12.33 270 PHE A N 1
ATOM 2179 C CA . PHE A 1 273 ? 1.930 7.123 54.009 1.00 11.12 270 PHE A CA 1
ATOM 2180 C C . PHE A 1 273 ? 2.974 6.011 54.114 1.00 11.40 270 PHE A C 1
ATOM 2181 O O . PHE A 1 273 ? 4.160 6.232 53.875 1.00 13.63 270 PHE A O 1
ATOM 2189 N N . PRO A 1 274 ? 2.533 4.786 54.429 1.00 12.46 271 PRO A N 1
ATOM 2190 C CA . PRO A 1 274 ? 3.508 3.684 54.652 1.00 11.60 271 PRO A CA 1
ATOM 2191 C C . PRO A 1 274 ? 4.030 3.062 53.368 1.00 12.31 271 PRO A C 1
ATOM 2192 O O . PRO A 1 274 ? 4.958 2.285 53.409 1.00 13.67 271 PRO A O 1
ATOM 2196 N N . SER A 1 275 ? 3.493 3.434 52.209 1.00 12.18 272 SER A N 1
ATOM 2197 C CA . SER A 1 275 ? 3.863 2.922 50.919 1.00 13.06 272 SER A CA 1
ATOM 2198 C C . SER A 1 275 ? 3.346 3.884 49.858 1.00 12.25 272 SER A C 1
ATOM 2199 O O . SER A 1 275 ? 2.402 4.677 50.088 1.00 13.39 272 SER A O 1
ATOM 2202 N N . LEU A 1 276 ? 3.899 3.755 48.666 1.00 12.71 273 LEU A N 1
ATOM 2203 C CA . LEU A 1 276 ? 3.463 4.523 47.513 1.00 13.51 273 LEU A CA 1
ATOM 2204 C C . LEU A 1 276 ? 2.046 4.101 47.105 1.00 13.33 273 LEU A C 1
ATOM 2205 O O . LEU A 1 276 ? 1.236 4.953 46.698 1.00 14.40 273 LEU A O 1
ATOM 2210 N N . GLU A 1 277 ? 1.733 2.817 47.164 1.00 13.74 274 GLU A N 1
ATOM 2211 C CA . GLU A 1 277 ? 0.373 2.372 46.916 1.00 15.52 274 GLU A CA 1
ATOM 2212 C C . GLU A 1 277 ? -0.588 3.137 47.810 1.00 14.13 274 GLU A C 1
ATOM 2213 O O . GLU A 1 277 ? -1.602 3.697 47.308 1.00 15.09 274 GLU A O 1
ATOM 2219 N N . ALA A 1 278 ? -0.327 3.154 49.092 1.00 13.20 275 ALA A N 1
ATOM 2220 C CA . ALA A 1 278 ? -1.202 3.847 50.007 1.00 12.80 275 ALA A CA 1
ATOM 2221 C C . ALA A 1 278 ? -1.258 5.334 49.758 1.00 12.25 275 ALA A C 1
ATOM 2222 O O . ALA A 1 278 ? -2.340 5.942 49.815 1.00 13.68 275 ALA A O 1
ATOM 2224 N N . GLY A 1 279 ? -0.125 5.972 49.542 1.00 12.41 276 GLY A N 1
ATOM 2225 C CA . GLY A 1 279 ? -0.082 7.418 49.344 1.00 14.69 276 GLY A CA 1
ATOM 2226 C C . GLY A 1 279 ? -0.691 7.889 48.047 1.00 13.16 276 GLY A C 1
ATOM 2227 O O . GLY A 1 279 ? -1.391 8.921 48.022 1.00 13.41 276 GLY A O 1
ATOM 2228 N N . ASN A 1 280 ? -0.422 7.220 46.933 1.00 12.46 277 ASN A N 1
ATOM 2229 C CA . ASN A 1 280 ? -0.955 7.611 45.660 1.00 12.26 277 ASN A CA 1
ATOM 2230 C C . ASN A 1 280 ? -2.481 7.467 45.658 1.00 12.60 277 ASN A C 1
ATOM 2231 O O . ASN A 1 280 ? -3.204 8.383 45.284 1.00 15.00 277 ASN A O 1
ATOM 2236 N N . ILE A 1 281 ? -2.982 6.348 46.137 1.00 12.32 278 ILE A N 1
ATOM 2237 C CA . ILE A 1 281 ? -4.394 6.128 46.252 1.00 12.52 278 ILE A CA 1
ATOM 2238 C C . ILE A 1 281 ? -4.973 7.142 47.214 1.00 12.80 278 ILE A C 1
ATOM 2239 O O . ILE A 1 281 ? -6.042 7.730 46.932 1.00 13.35 278 ILE A O 1
ATOM 2244 N N . GLY A 1 282 ? -4.331 7.355 48.359 1.00 12.81 279 GLY A N 1
ATOM 2245 C CA . GLY A 1 282 ? -4.925 8.156 49.408 1.00 14.16 279 GLY A CA 1
ATOM 2246 C C . GLY A 1 282 ? -5.079 9.591 48.958 1.00 11.60 279 GLY A C 1
ATOM 2247 O O . GLY A 1 282 ? -6.122 10.194 49.251 1.00 12.95 279 GLY A O 1
ATOM 2248 N N . TYR A 1 283 ? -4.073 10.180 48.289 1.00 12.92 280 TYR A N 1
ATOM 2249 C CA . TYR A 1 283 ? -4.262 11.596 47.871 1.00 13.44 280 TYR A CA 1
ATOM 2250 C C . TYR A 1 283 ? -5.326 11.697 46.811 1.00 13.40 280 TYR A C 1
ATOM 2251 O O . TYR A 1 283 ? -6.054 12.709 46.764 1.00 15.55 280 TYR A O 1
ATOM 2260 N N . LYS A 1 284 ? -5.440 10.693 45.934 1.00 13.22 281 LYS A N 1
ATOM 2261 C CA A LYS A 1 284 ? -6.437 10.703 44.860 0.60 13.52 281 LYS A CA 1
ATOM 2262 C CA B LYS A 1 284 ? -6.437 10.744 44.881 0.40 13.70 281 LYS A CA 1
ATOM 2263 C C . LYS A 1 284 ? -7.853 10.580 45.469 1.00 13.42 281 LYS A C 1
ATOM 2264 O O . LYS A 1 284 ? -8.795 11.202 44.954 1.00 15.37 281 LYS A O 1
ATOM 2275 N N . ILE A 1 285 ? -8.000 9.821 46.549 1.00 12.14 282 ILE A N 1
ATOM 2276 C CA . ILE A 1 285 ? -9.283 9.726 47.235 1.00 13.35 282 ILE A CA 1
ATOM 2277 C C . ILE A 1 285 ? -9.625 11.078 47.877 1.00 13.78 282 ILE A C 1
ATOM 2278 O O . ILE A 1 285 ? -10.753 11.610 47.736 1.00 14.22 282 ILE A O 1
ATOM 2283 N N . ALA A 1 286 ? -8.657 11.693 48.537 1.00 15.28 283 ALA A N 1
ATOM 2284 C CA . ALA A 1 286 ? -8.877 13.006 49.161 1.00 14.86 283 ALA A CA 1
ATOM 2285 C C . ALA A 1 286 ? -9.273 14.051 48.103 1.00 15.41 283 ALA A C 1
ATOM 2286 O O . ALA A 1 286 ? -10.171 14.871 48.322 1.00 16.51 283 ALA A O 1
ATOM 2288 N N . GLN A 1 287 ? -8.619 13.995 46.968 1.00 14.29 284 GLN A N 1
ATOM 2289 C CA . GLN A 1 287 ? -8.873 14.907 45.855 1.00 16.75 284 GLN A CA 1
ATOM 2290 C C . GLN A 1 287 ? -10.315 14.717 45.334 1.00 17.11 284 GLN A C 1
ATOM 2291 O O . GLN A 1 287 ? -11.124 15.657 45.325 1.00 20.33 284 GLN A O 1
ATOM 2297 N N . ARG A 1 2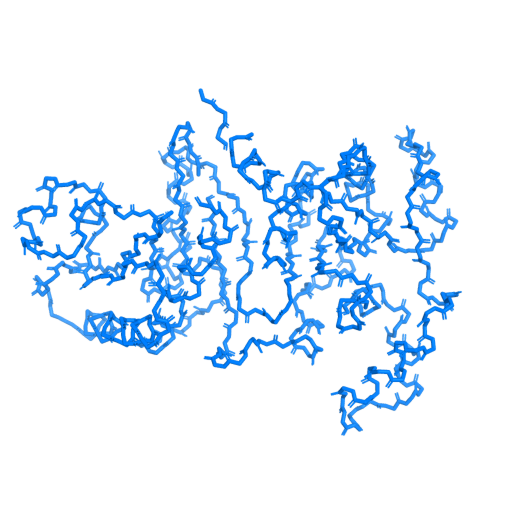88 ? -10.648 13.497 44.917 1.00 17.31 285 ARG A N 1
ATOM 2298 C CA A ARG A 1 288 ? -11.902 13.271 44.223 0.60 18.32 285 ARG A CA 1
ATOM 2299 C CA B ARG A 1 288 ? -11.904 13.284 44.213 0.40 18.51 285 ARG A CA 1
ATOM 2300 C C . ARG A 1 288 ? -13.100 13.168 45.17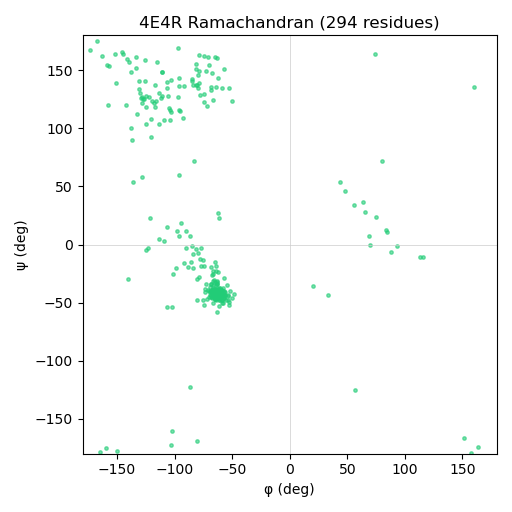2 1.00 18.73 285 ARG A C 1
ATOM 2301 O O . ARG A 1 288 ? -14.126 13.819 44.965 1.00 24.79 285 ARG A O 1
ATOM 2316 N N . LEU A 1 289 ? -12.996 12.352 46.203 1.00 16.54 286 LEU A N 1
ATOM 2317 C CA . LEU A 1 289 ? -14.106 12.181 47.122 1.00 17.39 286 LEU A CA 1
ATOM 2318 C C . LEU A 1 289 ? -14.189 13.314 48.155 1.00 18.57 286 LEU A C 1
ATOM 2319 O O . LEU A 1 289 ? -15.256 13.665 48.591 1.00 21.88 286 LEU A O 1
ATOM 2324 N N . GLY A 1 290 ? -13.045 13.914 48.506 1.00 20.88 287 GLY A N 1
ATOM 2325 C CA . GLY A 1 290 ? -12.988 15.004 49.461 1.00 21.07 287 GLY A CA 1
ATOM 2326 C C . GLY A 1 290 ? -13.084 16.386 48.846 1.00 21.33 287 GLY A C 1
ATOM 2327 O O . GLY A 1 290 ? -13.328 17.325 49.592 1.00 24.56 287 GLY A O 1
ATOM 2328 N N . GLY A 1 291 ? -12.894 16.506 47.538 1.00 20.31 288 GLY A N 1
ATOM 2329 C CA . GLY A 1 291 ? -12.879 17.788 46.868 1.00 20.09 288 GLY A CA 1
ATOM 2330 C C . GLY A 1 291 ? -11.725 18.661 47.276 1.00 21.09 288 GLY A C 1
ATOM 2331 O O . GLY A 1 291 ? -11.801 19.881 47.209 1.00 24.55 288 GLY A O 1
ATOM 2332 N N . TYR A 1 292 ? -10.618 18.043 47.674 1.00 18.40 289 TYR A N 1
ATOM 2333 C CA . TYR A 1 292 ? -9.388 18.794 47.951 1.00 18.27 289 TYR A CA 1
ATOM 2334 C C . TYR A 1 292 ? -8.662 18.987 46.638 1.00 17.47 289 TYR A C 1
ATOM 2335 O O . TYR A 1 292 ? -8.594 18.117 45.781 1.00 21.95 289 TYR A O 1
ATOM 2344 N N . ASP A 1 293 ? -8.085 20.162 46.459 1.00 18.98 290 ASP A N 1
ATOM 2345 C CA . ASP A 1 293 ? -7.141 20.346 45.351 1.00 20.41 290 ASP A CA 1
ATOM 2346 C C . ASP A 1 293 ? -5.806 19.726 45.793 1.00 18.26 290 ASP A C 1
ATOM 2347 O O . ASP A 1 293 ? -5.436 19.849 46.933 1.00 19.35 290 ASP A O 1
ATOM 2352 N N . ALA A 1 294 ? -5.176 19.039 44.869 1.00 17.33 291 ALA A N 1
ATOM 2353 C CA . ALA A 1 294 ? -3.880 18.358 45.082 1.00 18.24 291 ALA A CA 1
ATOM 2354 C C . ALA A 1 294 ? -2.854 19.152 44.302 1.00 15.91 291 ALA A C 1
ATOM 2355 O O . ALA A 1 294 ? -2.829 19.109 43.075 1.00 19.32 291 ALA A O 1
ATOM 2357 N N . VAL A 1 295 ? -2.018 19.884 45.022 1.00 16.16 292 VAL A N 1
ATOM 2358 C CA . VAL A 1 295 ? -1.000 20.727 44.369 1.00 15.08 292 VAL A CA 1
ATOM 2359 C C . VAL A 1 295 ? 0.363 20.015 44.478 1.00 14.26 292 VAL A C 1
ATOM 2360 O O . VAL A 1 295 ? 0.871 19.799 45.579 1.00 16.57 292 VAL A O 1
ATOM 2364 N N . GLY A 1 296 ? 0.874 19.611 43.323 1.00 17.81 293 GLY A N 1
ATOM 2365 C CA . GLY A 1 296 ? 2.064 18.821 43.267 1.00 17.43 293 GLY A CA 1
ATOM 2366 C C . GLY A 1 296 ? 2.092 17.937 42.045 1.00 19.20 293 GLY A C 1
ATOM 2367 O O . GLY A 1 296 ? 1.297 18.088 41.147 1.00 18.20 293 GLY A O 1
ATOM 2368 N N . PRO A 1 297 ? 3.015 16.949 42.024 1.00 15.56 294 PRO A N 1
ATOM 2369 C CA . PRO A 1 297 ? 3.894 16.615 43.124 1.00 15.69 294 PRO A CA 1
ATOM 2370 C C . PRO A 1 297 ? 4.995 17.679 43.289 1.00 14.30 294 PRO A C 1
ATOM 2371 O O . PRO A 1 297 ? 5.431 18.288 42.298 1.00 16.51 294 PRO A O 1
ATOM 2375 N N . VAL A 1 298 ? 5.429 17.871 44.522 1.00 12.88 295 VAL A N 1
ATOM 2376 C CA . VAL A 1 298 ? 6.551 18.716 44.895 1.00 13.59 295 VAL A CA 1
ATOM 2377 C C . VAL A 1 298 ? 7.665 17.780 45.402 1.00 13.98 295 VAL A C 1
ATOM 2378 O O . VAL A 1 298 ? 7.432 16.930 46.278 1.00 14.96 295 VAL A O 1
ATOM 2382 N N . LEU A 1 299 ? 8.847 17.932 44.810 1.00 13.46 296 LEU A N 1
ATOM 2383 C CA . LEU A 1 299 ? 9.977 17.101 45.180 1.00 13.29 296 LEU A CA 1
ATOM 2384 C C . LEU A 1 299 ? 10.677 17.700 46.386 1.00 15.09 296 LEU A C 1
ATOM 2385 O O . LEU A 1 299 ? 10.829 18.935 46.486 1.00 17.27 296 LEU A O 1
ATOM 2390 N N . GLN A 1 300 ? 11.153 16.859 47.297 1.00 13.60 297 GLN A N 1
ATOM 2391 C CA . GLN A 1 300 ? 11.927 17.303 48.444 1.00 14.47 297 GLN A CA 1
ATOM 2392 C C . GLN A 1 300 ? 13.148 16.408 48.561 1.00 13.55 297 GLN A C 1
ATOM 2393 O O . GLN A 1 300 ? 13.137 15.233 48.088 1.00 15.38 297 GLN A O 1
ATOM 2399 N N . GLY A 1 301 ? 14.208 16.966 49.126 1.00 16.38 298 GLY A N 1
ATOM 2400 C CA . GLY A 1 301 ? 15.405 16.207 49.409 1.00 17.59 298 GLY A CA 1
ATOM 2401 C C . GLY A 1 301 ? 16.651 16.606 48.682 1.00 19.01 298 GLY A C 1
ATOM 2402 O O . GLY A 1 301 ? 17.713 16.145 49.028 1.00 19.44 298 GLY A O 1
ATOM 2403 N N . LEU A 1 302 ? 16.509 17.462 47.687 1.00 16.06 299 LEU A N 1
ATOM 2404 C CA . LEU A 1 302 ? 17.657 17.970 46.908 1.00 15.92 299 LEU A CA 1
ATOM 2405 C C . LEU A 1 302 ? 18.394 19.120 47.593 1.00 17.38 299 LEU A C 1
ATOM 2406 O O . LEU A 1 302 ? 17.827 19.872 48.386 1.00 18.23 299 LEU A O 1
ATOM 2411 N N . ASN A 1 303 ? 19.678 19.253 47.224 1.00 17.26 300 ASN A N 1
ATOM 2412 C CA . ASN A 1 303 ? 20.455 20.373 47.767 1.00 17.44 300 ASN A CA 1
ATOM 2413 C C . ASN A 1 303 ? 19.909 21.731 47.334 1.00 15.96 300 ASN A C 1
ATOM 2414 O O . ASN A 1 303 ? 20.022 22.690 48.101 1.00 18.86 300 ASN A O 1
ATOM 2419 N N . SER A 1 304 ? 19.343 21.792 46.122 1.00 15.74 301 SER A N 1
ATOM 2420 C CA . SER A 1 304 ? 18.655 22.962 45.629 1.00 15.00 301 SER A CA 1
ATOM 2421 C C . SER A 1 304 ? 17.381 22.442 44.922 1.00 14.93 301 SER A C 1
ATOM 2422 O O . SER A 1 304 ? 17.422 21.393 44.300 1.00 16.38 301 SER A O 1
ATOM 2425 N N . PRO A 1 305 ? 16.284 23.234 44.958 1.00 15.32 302 PRO A N 1
ATOM 2426 C CA . PRO A 1 305 ? 15.048 22.652 44.508 1.00 15.37 302 PRO A CA 1
ATOM 2427 C C . PRO A 1 305 ? 14.831 22.702 43.010 1.00 13.79 302 PRO A C 1
ATOM 2428 O O . PRO A 1 305 ? 15.047 23.720 42.352 1.00 14.95 302 PRO A O 1
ATOM 2432 N N . VAL A 1 306 ? 14.339 21.586 42.498 1.00 14.00 303 VAL A N 1
ATOM 2433 C CA A VAL A 1 306 ? 13.814 21.516 41.160 0.60 14.44 303 VAL A CA 1
ATOM 2434 C CA B VAL A 1 306 ? 13.875 21.445 41.148 0.40 14.40 303 VAL A CA 1
ATOM 2435 C C . VAL A 1 306 ? 12.477 20.811 41.224 1.00 13.74 303 VAL A C 1
ATOM 2436 O O . VAL A 1 306 ? 12.252 19.919 42.065 1.00 19.30 303 VAL A O 1
ATOM 2443 N N . ASN A 1 307 ? 11.570 21.234 40.371 1.00 13.92 304 ASN A N 1
ATOM 2444 C CA . ASN A 1 307 ? 10.234 20.603 40.363 1.00 13.42 304 ASN A CA 1
ATOM 2445 C C . ASN A 1 307 ? 9.756 20.419 38.925 1.00 13.95 304 ASN A C 1
ATOM 2446 O O . ASN A 1 307 ? 10.182 21.132 37.969 1.00 14.97 304 ASN A O 1
ATOM 2451 N N . ASP A 1 308 ? 8.833 19.453 38.799 1.00 15.31 305 ASP A N 1
ATOM 2452 C CA . ASP A 1 308 ? 8.423 18.908 37.550 1.00 14.52 305 ASP A CA 1
ATOM 2453 C C . ASP A 1 308 ? 6.915 19.173 37.302 1.00 15.72 305 ASP A C 1
ATOM 2454 O O . ASP A 1 308 ? 6.082 18.806 38.087 1.00 17.72 305 ASP A O 1
ATOM 2459 N N . LEU A 1 309 ? 6.646 19.843 36.206 1.00 16.48 306 LEU A N 1
ATOM 2460 C CA . LEU A 1 309 ? 5.296 20.100 35.722 1.00 17.09 306 LEU A CA 1
ATOM 2461 C C . LEU A 1 309 ? 4.761 18.902 34.980 1.00 18.57 306 LEU A C 1
ATOM 2462 O O . LEU A 1 309 ? 5.515 18.179 34.338 1.00 21.73 306 LEU A O 1
ATOM 2467 N N . SER A 1 310 ? 3.430 18.740 35.016 1.00 19.82 307 SER A N 1
ATOM 2468 C CA . SER A 1 310 ? 2.741 17.859 34.055 1.00 20.50 307 SER A CA 1
ATOM 2469 C C . SER A 1 310 ? 2.825 18.430 32.632 1.00 21.83 307 SER A C 1
ATOM 2470 O O . SER A 1 310 ? 2.742 19.651 32.448 1.00 21.49 307 SER A O 1
ATOM 2473 N N . ARG A 1 311 ? 2.875 17.556 31.631 1.00 23.49 308 ARG A N 1
ATOM 2474 C CA A ARG A 1 311 ? 2.758 17.959 30.230 0.60 23.16 308 ARG A CA 1
ATOM 2475 C CA B ARG A 1 311 ? 2.777 18.002 30.253 0.40 23.76 308 ARG A CA 1
ATOM 2476 C C . ARG A 1 311 ? 1.431 18.692 30.000 1.00 23.04 308 ARG A C 1
ATOM 2477 O O . ARG A 1 311 ? 1.326 19.534 29.119 1.00 23.05 308 ARG A O 1
ATOM 2492 N N . GLY A 1 312 ? 0.419 18.340 30.797 1.00 24.42 309 GLY A N 1
ATOM 2493 C CA . GLY A 1 312 ? -0.901 18.962 30.683 1.00 23.84 309 GLY A CA 1
ATOM 2494 C C . GLY A 1 312 ? -1.152 20.139 31.601 1.00 23.71 309 GLY A C 1
ATOM 2495 O O . GLY A 1 312 ? -2.309 20.512 31.817 1.00 26.05 309 GLY A O 1
ATOM 2496 N N . CYS A 1 313 ? -0.085 20.743 32.137 1.00 21.52 310 CYS A N 1
ATOM 2497 C CA . CYS A 1 313 ? -0.220 21.851 33.096 1.00 20.33 310 CYS A CA 1
ATOM 2498 C C . CYS A 1 313 ? -0.892 23.062 32.468 1.00 19.54 310 CYS A C 1
ATOM 2499 O O . CYS A 1 313 ? -0.922 23.241 31.240 1.00 21.76 310 CYS A O 1
ATOM 2502 N N . SER A 1 314 ? -1.397 23.891 33.349 1.00 19.74 311 SER A N 1
ATOM 2503 C CA . SER A 1 314 ? -1.869 25.191 32.984 1.00 18.10 311 SER A CA 1
ATOM 2504 C C . SER A 1 314 ? -0.803 26.234 33.256 1.00 18.65 311 SER A C 1
ATOM 2505 O O . SER A 1 314 ? 0.180 25.998 33.942 1.00 17.92 311 SER A O 1
ATOM 2508 N N . ILE A 1 315 ? -1.062 27.418 32.745 1.00 19.60 312 ILE A N 1
ATOM 2509 C CA . ILE A 1 315 ? -0.263 28.589 33.077 1.00 17.26 312 ILE A CA 1
ATOM 2510 C C . ILE A 1 315 ? -0.168 28.773 34.605 1.00 17.76 312 ILE A C 1
ATOM 2511 O O . ILE A 1 315 ? 0.910 28.979 35.161 1.00 16.95 312 ILE A O 1
ATOM 2516 N N . GLU A 1 316 ? -1.308 28.720 35.286 1.00 17.39 313 GLU A N 1
ATOM 2517 C CA . GLU A 1 316 ? -1.341 28.883 36.719 1.00 17.89 313 GLU A CA 1
ATOM 2518 C C . GLU A 1 316 ? -0.506 27.844 37.425 1.00 17.02 313 GLU A C 1
ATOM 2519 O O . GLU A 1 316 ? 0.108 28.138 38.404 1.00 17.32 313 GLU A O 1
ATOM 2525 N N . ASP A 1 317 ? -0.522 26.611 36.958 1.00 16.23 314 ASP A N 1
ATOM 2526 C CA . ASP A 1 317 ? 0.323 25.604 37.557 1.00 17.01 314 ASP A CA 1
ATOM 2527 C C . ASP A 1 317 ? 1.842 25.987 37.534 1.00 14.38 314 ASP A C 1
ATOM 2528 O O . ASP A 1 317 ? 2.574 25.718 38.500 1.00 16.06 314 ASP A O 1
ATOM 2533 N N . VAL A 1 318 ? 2.283 26.570 36.432 1.00 14.94 315 VAL A N 1
ATOM 2534 C CA . VAL A 1 318 ? 3.686 26.976 36.315 1.00 14.44 315 VAL A CA 1
ATOM 2535 C C . VAL A 1 318 ? 3.977 28.080 37.312 1.00 14.53 315 VAL A C 1
ATOM 2536 O O . VAL A 1 318 ? 4.974 28.056 38.020 1.00 14.54 315 VAL A O 1
ATOM 2540 N N . TYR A 1 319 ? 3.058 29.059 37.386 1.00 15.74 316 TYR A N 1
ATOM 2541 C CA . TYR A 1 319 ? 3.182 30.165 38.334 1.00 15.67 316 TYR A CA 1
ATOM 2542 C C . TYR A 1 319 ? 3.252 29.656 39.784 1.00 15.15 316 TYR A C 1
ATOM 2543 O O . TYR A 1 319 ? 4.169 29.985 40.532 1.00 15.80 316 TYR A O 1
ATOM 2552 N N . ASN A 1 320 ? 2.306 28.794 40.153 1.00 14.51 317 ASN A N 1
ATOM 2553 C CA . ASN A 1 320 ? 2.246 28.305 41.495 1.00 15.78 317 ASN A CA 1
ATOM 2554 C C . ASN A 1 320 ? 3.489 27.467 41.838 1.00 13.53 317 ASN A C 1
ATOM 2555 O O . ASN A 1 320 ? 4.023 27.579 42.939 1.00 14.70 317 ASN A O 1
ATOM 2560 N N . LEU A 1 321 ? 3.887 26.595 40.921 1.00 14.19 318 LEU A N 1
ATOM 2561 C CA . LEU A 1 321 ? 5.026 25.717 41.188 1.00 13.05 318 LEU A CA 1
ATOM 2562 C C . LEU A 1 321 ? 6.307 26.525 41.294 1.00 12.69 318 LEU A C 1
ATOM 2563 O O . LEU A 1 321 ? 7.209 26.155 42.040 1.00 14.07 318 LEU A O 1
ATOM 2568 N N . SER A 1 322 ? 6.379 27.633 40.563 1.00 13.62 319 SER A N 1
ATOM 2569 C CA . SER A 1 322 ? 7.540 28.533 40.683 1.00 14.28 319 SER A CA 1
ATOM 2570 C C . SER A 1 322 ? 7.632 29.142 42.075 1.00 13.67 319 SER A C 1
ATOM 2571 O O . SER A 1 322 ? 8.707 29.232 42.637 1.00 14.03 319 SER A O 1
ATOM 2574 N N . PHE A 1 323 ? 6.511 29.586 42.625 1.00 13.84 320 PHE A N 1
ATOM 2575 C CA . PHE A 1 323 ? 6.484 30.084 43.999 1.00 14.17 320 PHE A CA 1
ATOM 2576 C C . PHE A 1 323 ? 6.873 29.006 45.013 1.00 13.39 320 PHE A C 1
ATOM 2577 O O . PHE A 1 323 ? 7.631 29.288 45.922 1.00 14.07 320 PHE A O 1
ATOM 2585 N N . ILE A 1 324 ? 6.314 27.809 44.844 1.00 13.62 321 ILE A N 1
ATOM 2586 C CA . ILE A 1 324 ? 6.631 26.722 45.775 1.00 13.49 321 ILE A CA 1
ATOM 2587 C C . ILE A 1 324 ? 8.159 26.448 45.738 1.00 12.31 321 ILE A C 1
ATOM 2588 O O . ILE A 1 324 ? 8.802 26.338 46.781 1.00 13.95 321 ILE A O 1
ATOM 2593 N N . THR A 1 325 ? 8.705 26.367 44.540 1.00 12.68 322 THR A N 1
ATOM 2594 C CA . THR A 1 325 ? 10.120 26.081 44.372 1.00 12.41 322 THR A CA 1
ATOM 2595 C C . THR A 1 325 ? 11.000 27.174 44.973 1.00 13.26 322 THR A C 1
ATOM 2596 O O . THR A 1 325 ? 11.997 26.903 45.626 1.00 14.32 322 THR A O 1
ATOM 2600 N N . ALA A 1 326 ? 10.585 28.420 44.747 1.00 13.84 323 ALA A N 1
ATOM 2601 C CA . ALA A 1 326 ? 11.292 29.554 45.328 1.00 13.87 323 ALA A CA 1
ATOM 2602 C C . ALA A 1 326 ? 11.266 29.510 46.851 1.00 13.58 323 ALA A C 1
ATOM 2603 O O . ALA A 1 326 ? 12.325 29.691 47.507 1.00 15.74 323 ALA A O 1
ATOM 2605 N N . ALA A 1 327 ? 10.132 29.172 47.467 1.00 14.18 324 ALA A N 1
ATOM 2606 C CA . ALA A 1 327 ? 10.051 29.016 48.905 1.00 14.91 324 ALA A CA 1
ATOM 2607 C C . ALA A 1 327 ? 10.996 27.916 49.401 1.00 15.44 324 ALA A C 1
ATOM 2608 O O . ALA A 1 327 ? 11.608 28.021 50.442 1.00 16.38 324 ALA A O 1
ATOM 2610 N N . GLN A 1 328 ? 11.073 26.831 48.632 1.00 13.83 325 GLN A N 1
ATOM 2611 C CA . GLN A 1 328 ? 11.959 25.699 49.009 1.00 15.09 325 GLN A CA 1
ATOM 2612 C C . GLN A 1 328 ? 13.407 26.108 49.033 1.00 16.56 325 GLN A C 1
ATOM 2613 O O . GLN A 1 328 ? 14.231 25.496 49.746 1.00 19.48 325 GLN A O 1
ATOM 2619 N N . ALA A 1 329 ? 13.770 27.043 48.175 1.00 15.82 326 ALA A N 1
ATOM 2620 C CA . ALA A 1 329 ? 15.173 27.523 48.059 1.00 18.11 326 ALA A CA 1
ATOM 2621 C C . ALA A 1 329 ? 15.643 28.307 49.280 1.00 20.95 326 ALA A C 1
ATOM 2622 O O . ALA A 1 329 ? 16.865 28.508 49.470 1.00 24.35 326 ALA A O 1
ATOM 2624 N N . LEU A 1 330 ? 14.715 28.809 50.074 1.00 19.55 327 LEU A N 1
ATOM 2625 C CA . LEU A 1 330 ? 15.121 29.491 51.275 1.00 22.47 327 LEU A CA 1
ATOM 2626 C C . LEU A 1 330 ? 15.545 28.427 52.327 1.00 29.62 327 LEU A C 1
ATOM 2627 O O . LEU A 1 330 ? 16.122 28.839 53.277 1.00 39.15 327 LEU A O 1
#

Secondary structure (DSSP, 8-state):
----HHHHHHHHHHTTS-EEEEE--TTSHHHHHHHHHHHTSSSEEEEEES-HHHHHHHHHHTT---TTSEEE-GGG-TTHHHHHHHHHHHTTTSS-HHHHHHHTTSHHHHH--TTTTS-SEEEE-SSTT---THHHHHHHT-BPTT----EEEE--BTTB--EEESSSS-S---HHHHHHHHHHHHHHHHHT---EE---SSSTTSS-SHHHHHHHHHHHHHHHHHHHTT-S-EE-----HHHHH-HHHHHHHSTT-S-SS---EEE-SSHHHHHHHHHHHHHTT-------EEE-BSS-EEE--TT--HHHHHHHHHHHHHHH-